Protein AF-A0A1V4XDG4-F1 (afdb_monomer_lite)

Sequence (319 aa):
MTTFTPREIKNRKFKQSLMGVDADEVKGFLKIVAAEFDRILTQNAQLEKRLTEQTVRSTLGTKKEAEKHRQTLEEADKAAGEIIARAKEEADEIRRDAEREVAELRRRAEREAHEKARRETALMLQQAKVMADEVLLNAKQKAEKIEAEAREALASAEAAASDFERPLSVAGPGDPDDGEEMGSEEALQNFDTLIAEARVKAEAIIQSTRAEAEMVTSSLIGRTLGELNKEHERLLAAVQNAVHKSEEIVKAAREEAEQFAVRRKSDAVEQCNAVLLEAERKAGAIFNSLRSQAASRRVKPAGEAKPADGGRKASPKFQ

Secondary structure (DSSP, 8-state):
-----HHHHHT------SS---HHHHHHHHHHHHHHHHHHHHHHHHHHHHHHHHHHHHHHHHHHHHHHHHHHHHHHHHHHHHHHHHHHHHHHHHHHHHHHHHHHHHHHHHHHHHHHHHHHHHHHHHHHHHHHHHHHHHHHHHHHHHHHHHHHHHHHHHHHHHTT-----------------HHHHHHHHHHHHHHHHHHHHHHHHHHHHHHHHHHHHHHHHHHHHHHHHHHHHHHHHHHHHHHHHHHHHHHHHHHHHHHHHHHHHHHHHHHHHHHHHHHHHHHHHHHHHHHHHHHHHHS--------------PPPPP-

Foldseek 3Di:
DDDAALVCLLPDDDDDDPDDDDPVVSNVVSNVVSVVVVVVVVVVVVVVVVVVVVVVVVVVVVVVVVVVVVVVVVVVVVVVVVVVVVVVVVVVVVVVVVVVVVVVVVVVVVVVVVVVVVVVVVVVVVVVVVVVVVVVVVVVVVVVVVVVVVVVVVVVVVVVVVVVPDDDDDDDDDDDDDDDPPPVVVVVVVVVVVVVVVVVVVVVVVVVVVVVVVVVVVVVVVVVVVVVVVVVVVVVVVVVVVVVVVVVVVVVVVVVVVVVVVVVVVVVVVVVVVVVVVVVVVVVVVVVVVVVVVVVVVPDDDDDDDDDDDDDDDDDDDD

pLDDT: mean 81.86, std 16.3, range [33.62, 97.06]

Structure (mmCIF, N/CA/C/O backbone):
data_AF-A0A1V4XDG4-F1
#
_entry.id   AF-A0A1V4XDG4-F1
#
loop_
_atom_site.group_PDB
_atom_site.id
_atom_site.type_symbol
_atom_site.label_atom_id
_atom_site.label_alt_id
_atom_site.label_comp_id
_atom_site.label_asym_id
_atom_site.label_entity_id
_atom_site.label_seq_id
_atom_site.pdbx_PDB_ins_code
_atom_site.Cartn_x
_atom_site.Cartn_y
_atom_site.Cartn_z
_atom_site.occupancy
_atom_site.B_iso_or_equiv
_atom_site.auth_seq_id
_atom_site.auth_comp_id
_atom_site.auth_asym_id
_atom_site.auth_atom_id
_atom_site.pdbx_PDB_model_num
ATOM 1 N N . MET A 1 1 ? -60.287 -16.827 56.696 1.00 39.59 1 MET A N 1
ATOM 2 C CA . MET A 1 1 ? -59.627 -16.586 57.998 1.00 39.59 1 MET A CA 1
ATOM 3 C C . MET A 1 1 ? -60.364 -15.447 58.681 1.00 39.59 1 MET A C 1
ATOM 5 O O . MET A 1 1 ? -60.490 -14.394 58.077 1.00 39.59 1 MET A O 1
ATOM 9 N N . THR A 1 2 ? -60.931 -15.661 59.867 1.00 47.28 2 THR A N 1
ATOM 10 C CA . THR A 1 2 ? -61.587 -14.596 60.645 1.00 47.28 2 THR A CA 1
ATOM 11 C C . THR A 1 2 ? -60.531 -13.624 61.163 1.00 47.28 2 THR A C 1
ATOM 13 O O . THR A 1 2 ? -59.792 -13.951 62.089 1.00 47.28 2 THR A O 1
ATOM 16 N N . THR A 1 3 ? -60.423 -12.458 60.535 1.00 68.50 3 THR A N 1
ATOM 17 C CA . THR A 1 3 ? -59.550 -11.360 60.959 1.00 68.50 3 THR A CA 1
ATOM 18 C C . THR A 1 3 ? -60.228 -10.600 62.089 1.00 68.50 3 THR A C 1
ATOM 20 O O . THR A 1 3 ? -61.259 -9.974 61.861 1.00 68.50 3 THR A O 1
ATOM 23 N N . PHE A 1 4 ? -59.674 -10.670 63.298 1.00 78.44 4 PHE A N 1
ATOM 24 C CA . PHE A 1 4 ? -60.162 -9.884 64.428 1.00 78.44 4 PHE A CA 1
ATOM 25 C C . PHE A 1 4 ? -59.476 -8.523 64.458 1.00 78.44 4 PHE A C 1
ATOM 27 O O . PHE A 1 4 ? -58.251 -8.443 64.365 1.00 78.44 4 PHE A O 1
ATOM 34 N N . THR A 1 5 ? -60.248 -7.452 64.620 1.00 83.06 5 THR A N 1
ATOM 35 C CA . THR A 1 5 ? -59.675 -6.119 64.851 1.00 83.06 5 THR A CA 1
ATOM 36 C C . THR A 1 5 ? -59.226 -5.966 66.313 1.00 83.06 5 THR A C 1
ATOM 38 O O . THR A 1 5 ? -59.814 -6.583 67.206 1.00 83.06 5 THR A O 1
ATOM 41 N N . PRO A 1 6 ? -58.235 -5.108 66.626 1.00 85.56 6 PRO A N 1
ATOM 42 C CA . PRO A 1 6 ? -57.842 -4.827 68.013 1.00 85.56 6 PRO A CA 1
ATOM 43 C C . PRO A 1 6 ? -59.030 -4.447 68.920 1.00 85.56 6 PRO A C 1
ATOM 45 O O . PRO A 1 6 ? -59.096 -4.840 70.087 1.00 85.56 6 PRO A O 1
ATOM 48 N N . ARG A 1 7 ? -60.031 -3.742 68.367 1.00 84.69 7 ARG A N 1
ATOM 49 C CA . ARG A 1 7 ? -61.291 -3.418 69.062 1.00 84.69 7 ARG A CA 1
ATOM 50 C C . ARG A 1 7 ? -62.147 -4.650 69.349 1.00 84.69 7 ARG A C 1
ATOM 52 O O . ARG A 1 7 ? -62.725 -4.733 70.431 1.00 84.69 7 ARG A O 1
ATOM 59 N N . GLU A 1 8 ? -62.239 -5.591 68.417 1.00 85.69 8 GLU A N 1
ATOM 60 C CA . GLU A 1 8 ? -62.983 -6.844 68.602 1.00 85.69 8 GLU A CA 1
ATOM 61 C C . GLU A 1 8 ? -62.326 -7.768 69.628 1.00 85.69 8 GLU A C 1
ATOM 63 O O . GLU A 1 8 ? -63.035 -8.429 70.386 1.00 85.69 8 GLU A O 1
ATOM 68 N N . ILE A 1 9 ? -60.991 -7.777 69.699 1.00 85.19 9 ILE A N 1
ATOM 69 C CA . ILE A 1 9 ? -60.235 -8.520 70.718 1.00 85.19 9 ILE A CA 1
ATOM 70 C C . ILE A 1 9 ? -60.513 -7.928 72.105 1.00 85.19 9 ILE A C 1
ATOM 72 O O . ILE A 1 9 ? -60.845 -8.657 73.037 1.00 85.19 9 ILE A O 1
ATOM 76 N N . LYS A 1 10 ? -60.467 -6.596 72.234 1.00 82.94 10 LYS A N 1
ATOM 77 C CA . LYS A 1 10 ? -60.703 -5.891 73.504 1.00 82.94 10 LYS A CA 1
ATOM 78 C C . LYS A 1 10 ? -62.133 -6.047 74.035 1.00 82.94 10 LYS A C 1
ATOM 80 O O . LYS A 1 10 ? -62.329 -6.103 75.246 1.00 82.94 10 LYS A O 1
ATOM 85 N N . ASN A 1 11 ? -63.124 -6.106 73.145 1.00 84.62 11 ASN A N 1
ATOM 86 C CA . ASN A 1 11 ? -64.548 -6.150 73.502 1.00 84.62 11 ASN A CA 1
ATOM 87 C C . ASN A 1 11 ? -65.153 -7.565 73.446 1.00 84.62 11 ASN A C 1
ATOM 89 O O . ASN A 1 11 ? -66.376 -7.720 73.522 1.00 84.62 11 ASN A O 1
ATOM 93 N N . ARG A 1 12 ? -64.317 -8.599 73.301 1.00 84.19 12 ARG A N 1
ATOM 94 C CA . ARG A 1 12 ? -64.750 -9.997 73.239 1.00 84.19 12 ARG A CA 1
ATOM 95 C C . ARG A 1 12 ? -65.431 -10.397 74.551 1.00 84.19 12 ARG A C 1
ATOM 97 O O . ARG A 1 12 ? -64.866 -10.239 75.630 1.00 84.19 12 ARG A O 1
ATOM 104 N N . LYS A 1 13 ? -66.643 -10.949 74.458 1.00 81.44 13 LYS A N 1
ATOM 105 C CA . LYS A 1 13 ? -67.360 -11.535 75.599 1.00 81.44 13 LYS A CA 1
ATOM 106 C C . LYS A 1 13 ? -67.190 -13.053 75.591 1.00 81.44 13 LYS A C 1
ATOM 108 O O . LYS A 1 13 ? -67.350 -13.679 74.545 1.00 81.44 13 LYS A O 1
ATOM 113 N N . PHE A 1 14 ? -66.905 -13.632 76.754 1.00 84.06 14 PHE A N 1
ATOM 114 C CA . PHE A 1 14 ? -66.819 -15.081 76.955 1.00 84.06 14 PHE A CA 1
ATOM 115 C C . PHE A 1 14 ? -67.986 -15.571 77.818 1.00 84.06 14 PHE A C 1
ATOM 117 O O . PHE A 1 14 ? -68.507 -14.824 78.645 1.00 84.06 14 PHE A O 1
ATOM 124 N N . LYS A 1 15 ? -68.408 -16.824 77.617 1.00 80.31 15 LYS A N 1
ATOM 125 C CA . LYS A 1 15 ? -69.400 -17.483 78.481 1.00 80.31 15 LYS A CA 1
ATOM 126 C C . LYS A 1 15 ? -68.731 -17.859 79.809 1.00 80.31 15 LYS A C 1
ATOM 128 O O . LYS A 1 15 ? -67.620 -18.380 79.787 1.00 80.31 15 LYS A O 1
ATOM 133 N N . GLN A 1 16 ? -69.394 -17.614 80.938 1.00 75.38 16 GLN A N 1
ATOM 134 C CA . GLN A 1 16 ? -68.910 -18.045 82.254 1.00 75.38 16 GLN A CA 1
ATOM 135 C C . GLN A 1 16 ? -69.315 -19.502 82.532 1.00 75.38 16 GLN A C 1
ATOM 137 O O . GLN A 1 16 ? -70.422 -19.914 82.189 1.00 75.38 16 GLN A O 1
ATOM 142 N N . SER A 1 17 ? -68.409 -20.271 83.140 1.00 77.12 17 SER A N 1
ATOM 143 C CA . SER A 1 17 ? -68.601 -21.661 83.581 1.00 77.12 17 SER A CA 1
ATOM 144 C C . SER A 1 17 ? -68.286 -21.762 85.078 1.00 77.12 17 SER A C 1
ATOM 146 O O . SER A 1 17 ? -67.518 -20.948 85.586 1.00 77.12 17 SER A O 1
ATOM 148 N N . LEU A 1 18 ? -68.860 -22.751 85.775 1.00 66.31 18 LEU A N 1
ATOM 149 C CA . LEU A 1 18 ? -68.741 -22.966 87.232 1.00 66.31 18 LEU A CA 1
ATOM 150 C C . LEU A 1 18 ? -67.293 -23.134 87.736 1.00 66.31 18 LEU A C 1
ATOM 152 O O . LEU A 1 18 ? -67.030 -22.939 88.917 1.00 66.31 18 LEU A O 1
ATOM 156 N N . MET A 1 19 ? -66.356 -23.455 86.845 1.00 71.06 19 MET A N 1
ATOM 157 C CA . MET A 1 19 ? -64.918 -23.486 87.096 1.00 71.06 19 MET A CA 1
ATOM 158 C C . MET A 1 19 ? -64.246 -22.836 85.883 1.00 71.06 19 MET A C 1
ATOM 160 O O . MET A 1 19 ? -64.396 -23.314 84.756 1.00 71.06 19 MET A O 1
ATOM 164 N N . GLY A 1 20 ? -63.599 -21.689 86.079 1.00 76.56 20 GLY A N 1
ATOM 165 C CA . GLY A 1 20 ? -63.107 -20.853 84.987 1.00 76.56 20 GLY A CA 1
ATOM 166 C C . GLY A 1 20 ? -62.033 -19.871 85.439 1.00 76.56 20 GLY A C 1
ATOM 167 O O . GLY A 1 20 ? -61.812 -19.680 86.630 1.00 76.56 20 GLY A O 1
ATOM 168 N N . VAL A 1 21 ? -61.351 -19.282 84.459 1.00 78.31 21 VAL A N 1
ATOM 169 C CA . VAL A 1 21 ? -60.272 -18.305 84.662 1.00 78.31 21 VAL A CA 1
ATOM 170 C C . VAL A 1 21 ? -60.860 -16.966 85.121 1.00 78.31 21 VAL A C 1
ATOM 172 O O . VAL A 1 21 ? -61.971 -16.616 84.712 1.00 78.31 21 VAL A O 1
ATOM 175 N N . ASP A 1 22 ? -60.122 -16.219 85.943 1.00 82.38 22 ASP A N 1
ATOM 176 C CA . ASP A 1 22 ? -60.539 -14.906 86.438 1.00 82.38 22 ASP A CA 1
ATOM 177 C C . ASP A 1 22 ? -60.853 -13.946 85.272 1.00 82.38 22 ASP A C 1
ATOM 179 O O . ASP A 1 22 ? -60.054 -13.731 84.354 1.00 82.38 22 ASP A O 1
ATOM 183 N N . ALA A 1 23 ? -62.052 -13.365 85.300 1.00 83.06 23 ALA A N 1
ATOM 184 C CA . ALA A 1 23 ? -62.538 -12.473 84.258 1.00 83.06 23 ALA A CA 1
ATOM 185 C C . ALA A 1 23 ? -61.732 -11.166 84.161 1.00 83.06 23 ALA A C 1
ATOM 187 O O . ALA A 1 23 ? -61.641 -10.595 83.067 1.00 83.06 23 ALA A O 1
ATOM 188 N N . ASP A 1 24 ? -61.162 -10.680 85.264 1.00 82.94 24 ASP A N 1
ATOM 189 C CA . ASP A 1 24 ? -60.386 -9.440 85.283 1.00 82.94 24 ASP A CA 1
ATOM 190 C C . ASP A 1 24 ? -58.960 -9.657 84.767 1.00 82.94 24 ASP A C 1
ATOM 192 O O . ASP A 1 24 ? -58.459 -8.836 83.989 1.00 82.94 24 ASP A O 1
ATOM 196 N N . GLU A 1 25 ? -58.358 -10.809 85.069 1.00 86.25 25 GLU A N 1
ATOM 197 C CA . GLU A 1 25 ? -57.078 -11.233 84.494 1.00 86.25 25 GLU A CA 1
ATOM 198 C C . GLU A 1 25 ? -57.190 -11.425 82.971 1.00 86.25 25 GLU A C 1
ATOM 200 O O . GLU A 1 25 ? -56.393 -10.876 82.204 1.00 86.25 25 GLU A O 1
ATOM 205 N N . VAL A 1 26 ? -58.252 -12.095 82.503 1.00 87.69 26 VAL A N 1
ATOM 206 C CA . VAL A 1 26 ? -58.522 -12.283 81.066 1.00 87.69 26 VAL A CA 1
ATOM 207 C C . VAL A 1 26 ? -58.744 -10.945 80.352 1.00 87.69 26 VAL A C 1
ATOM 209 O O . VAL A 1 26 ? -58.220 -10.737 79.255 1.00 87.69 26 VAL A O 1
ATOM 212 N N . LYS A 1 27 ? -59.472 -9.993 80.953 1.00 85.69 27 LYS A N 1
ATOM 213 C CA . LYS A 1 27 ? -59.625 -8.636 80.389 1.00 85.69 27 LYS A CA 1
ATOM 214 C C . LYS A 1 27 ? -58.301 -7.872 80.345 1.00 85.69 27 LYS A C 1
ATOM 216 O O . LYS A 1 27 ? -58.075 -7.120 79.394 1.00 85.69 27 LYS A O 1
ATOM 221 N N . GLY A 1 28 ? -57.449 -8.027 81.360 1.00 87.94 28 GLY A N 1
ATOM 222 C CA . GLY A 1 28 ? -56.100 -7.460 81.389 1.00 87.94 28 GLY A CA 1
ATOM 223 C C . GLY A 1 28 ? -55.247 -7.993 80.239 1.00 87.94 28 GLY A C 1
ATOM 224 O O . GLY A 1 28 ? -54.705 -7.211 79.456 1.00 87.94 28 GLY A O 1
ATOM 225 N N . PHE A 1 29 ? -55.236 -9.315 80.064 1.00 88.88 29 PHE A N 1
ATOM 226 C CA . PHE A 1 29 ? -54.541 -9.979 78.965 1.00 88.88 29 PHE A CA 1
ATOM 227 C C . PHE A 1 29 ? -55.073 -9.542 77.592 1.00 88.88 29 PHE A C 1
ATOM 229 O O . PHE A 1 29 ? -54.291 -9.153 76.726 1.00 88.88 29 PHE A O 1
ATOM 236 N N . LEU A 1 30 ? -56.397 -9.487 77.397 1.00 88.81 30 LEU A N 1
ATOM 237 C CA . LEU A 1 30 ? -57.000 -9.024 76.140 1.00 88.81 30 LEU A CA 1
ATOM 238 C C . LEU A 1 30 ? -56.637 -7.576 75.784 1.00 88.81 30 LEU A C 1
ATOM 240 O O . LEU A 1 30 ? -56.512 -7.263 74.601 1.00 88.81 30 LEU A O 1
ATOM 244 N N . LYS A 1 31 ? -56.453 -6.685 76.769 1.00 89.12 31 LYS A N 1
ATOM 245 C CA . LYS A 1 31 ? -55.976 -5.314 76.513 1.00 89.12 31 LYS A CA 1
ATOM 246 C C . LYS A 1 31 ? -54.541 -5.305 75.986 1.00 89.12 31 LYS A C 1
ATOM 248 O O . LYS A 1 31 ? -54.263 -4.553 75.056 1.00 89.12 31 LYS A O 1
ATOM 253 N N . ILE A 1 32 ? -53.662 -6.129 76.559 1.00 90.88 32 ILE A N 1
ATOM 254 C CA . ILE A 1 32 ? -52.263 -6.255 76.126 1.00 90.88 32 ILE A CA 1
ATOM 255 C C . ILE A 1 32 ? -52.205 -6.858 74.721 1.00 90.88 32 ILE A C 1
ATOM 257 O O . ILE A 1 32 ? -51.561 -6.294 73.841 1.00 90.88 32 ILE A O 1
ATOM 261 N N . VAL A 1 33 ? -52.948 -7.945 74.480 1.00 91.69 33 VAL A N 1
ATOM 262 C CA . VAL A 1 33 ? -53.031 -8.583 73.158 1.00 91.69 33 VAL A CA 1
ATOM 263 C C . VAL A 1 33 ? -53.575 -7.607 72.120 1.00 91.69 33 VAL A C 1
ATOM 265 O O . VAL A 1 33 ? -52.997 -7.493 71.048 1.00 91.69 33 VAL A O 1
ATOM 268 N N . ALA A 1 34 ? -54.639 -6.860 72.429 1.00 89.75 34 ALA A N 1
ATOM 269 C CA . ALA A 1 34 ? -55.179 -5.856 71.515 1.00 89.75 34 ALA A CA 1
ATOM 270 C C . ALA A 1 34 ? -54.160 -4.749 71.189 1.00 89.75 34 ALA A C 1
ATOM 272 O O . ALA A 1 34 ? -54.056 -4.355 70.030 1.00 89.75 34 ALA A O 1
ATOM 273 N N . ALA A 1 35 ? -53.399 -4.266 72.178 1.00 89.81 35 ALA A N 1
ATOM 274 C CA . ALA A 1 35 ? -52.371 -3.247 71.968 1.00 89.81 35 ALA A CA 1
ATOM 275 C C . ALA A 1 35 ? -51.206 -3.760 71.105 1.00 89.81 35 ALA A C 1
ATOM 277 O O . ALA A 1 35 ? -50.761 -3.066 70.192 1.00 89.81 35 ALA A O 1
ATOM 278 N N . GLU A 1 36 ? -50.744 -4.988 71.344 1.00 89.94 36 GLU A N 1
ATOM 279 C CA . GLU A 1 36 ? -49.662 -5.578 70.553 1.00 89.94 36 GLU A CA 1
ATOM 280 C C . GLU A 1 36 ? -50.128 -5.919 69.128 1.00 89.94 36 GLU A C 1
ATOM 282 O O . GLU A 1 36 ? -49.385 -5.732 68.167 1.00 89.94 36 GLU A O 1
ATOM 287 N N . PHE A 1 37 ? -51.392 -6.318 68.956 1.00 91.50 37 PHE A N 1
ATOM 288 C CA . PHE A 1 37 ? -51.982 -6.534 67.634 1.00 91.50 37 PHE A CA 1
ATOM 289 C C . PHE A 1 37 ? -52.076 -5.230 66.828 1.00 91.50 37 PHE A C 1
ATOM 291 O O . PHE A 1 37 ? -51.740 -5.210 65.646 1.00 91.50 37 PHE A O 1
ATOM 298 N N . ASP A 1 38 ? -52.468 -4.124 67.468 1.00 89.25 38 ASP A N 1
ATOM 299 C CA . ASP A 1 38 ? -52.505 -2.795 66.843 1.00 89.25 38 ASP A CA 1
ATOM 300 C C . ASP A 1 38 ? -51.100 -2.308 66.444 1.00 89.25 38 ASP A C 1
ATOM 302 O O . ASP A 1 38 ? -50.883 -1.760 65.357 1.00 89.25 38 ASP A O 1
ATOM 306 N N . ARG A 1 39 ? -50.103 -2.600 67.288 1.00 92.44 39 ARG A N 1
ATOM 307 C CA . ARG A 1 39 ? -48.692 -2.340 66.994 1.00 92.44 39 ARG A CA 1
ATOM 308 C C . ARG A 1 39 ? -48.211 -3.122 65.773 1.00 92.44 39 ARG A C 1
ATOM 310 O O . ARG A 1 39 ? -47.584 -2.528 64.897 1.00 92.44 39 ARG A O 1
ATOM 317 N N . ILE A 1 40 ? -48.525 -4.416 65.690 1.00 91.06 40 ILE A N 1
A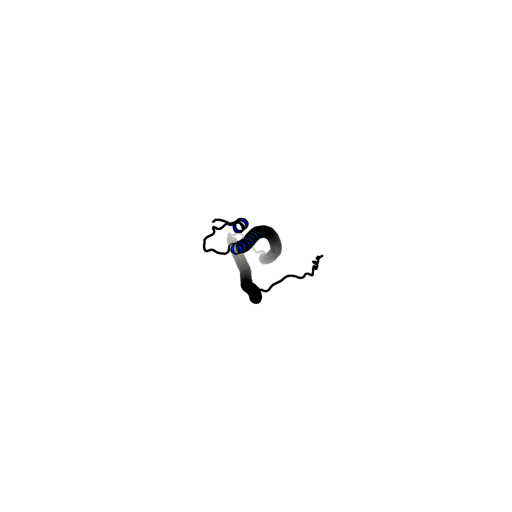TOM 318 C CA . ILE A 1 40 ? -48.165 -5.272 64.550 1.00 91.06 40 ILE A CA 1
ATOM 319 C C . ILE A 1 40 ? -48.845 -4.783 63.268 1.00 91.06 40 ILE A C 1
ATOM 321 O O . ILE A 1 40 ? -48.186 -4.679 62.235 1.00 91.06 40 ILE A O 1
ATOM 325 N N . LEU A 1 41 ? -50.131 -4.424 63.321 1.00 89.06 41 LEU A N 1
ATOM 326 C CA . LEU A 1 41 ? -50.851 -3.881 62.163 1.00 89.06 41 LEU A CA 1
ATOM 327 C C . LEU A 1 41 ? -50.226 -2.571 61.671 1.00 89.06 41 LEU A C 1
ATOM 329 O O . LEU A 1 41 ? -50.001 -2.402 60.472 1.00 89.06 41 LEU A O 1
ATOM 333 N N . THR A 1 42 ? -49.871 -1.674 62.592 1.00 90.69 42 THR A N 1
ATOM 334 C CA . THR A 1 42 ? -49.199 -0.411 62.258 1.00 90.69 42 THR A CA 1
ATOM 335 C C . THR A 1 42 ? -47.813 -0.653 61.656 1.00 90.69 42 THR A C 1
ATOM 337 O O . THR A 1 42 ? -47.436 -0.002 60.681 1.00 90.69 42 THR A O 1
ATOM 340 N N . GLN A 1 43 ? -47.049 -1.601 62.203 1.00 93.00 43 GLN A N 1
ATOM 341 C CA . GLN A 1 43 ? -45.741 -1.976 61.668 1.00 93.00 43 GLN A CA 1
ATOM 342 C C . GLN A 1 43 ? -45.852 -2.607 60.280 1.00 93.00 43 GLN A C 1
ATOM 344 O O . GLN A 1 43 ? -45.085 -2.227 59.400 1.00 93.00 43 GLN A O 1
ATOM 349 N N . ASN A 1 44 ? -46.820 -3.495 60.050 1.00 90.94 44 ASN A N 1
ATOM 350 C CA . ASN A 1 44 ? -47.067 -4.076 58.730 1.00 90.94 44 ASN A CA 1
ATOM 351 C C . ASN A 1 44 ? -47.431 -3.003 57.704 1.00 90.94 44 ASN A C 1
ATOM 353 O O . ASN A 1 44 ? -46.796 -2.943 56.657 1.00 90.94 44 ASN A O 1
ATOM 357 N N . ALA A 1 45 ? -48.343 -2.084 58.033 1.00 90.56 45 ALA A N 1
ATOM 358 C CA . ALA A 1 45 ? -48.694 -0.984 57.134 1.00 90.56 45 ALA A CA 1
ATOM 359 C C . ALA A 1 45 ? -47.479 -0.091 56.802 1.00 90.56 45 ALA A C 1
ATOM 361 O O . ALA A 1 45 ? -47.293 0.343 55.663 1.00 90.56 45 ALA A O 1
ATOM 362 N N . GLN A 1 46 ? -46.608 0.172 57.783 1.00 91.88 46 GLN A N 1
ATOM 363 C CA . GLN A 1 46 ? -45.368 0.922 57.557 1.00 91.88 46 GLN A CA 1
ATOM 364 C C . GLN A 1 46 ? -44.350 0.144 56.714 1.00 91.88 46 GLN A C 1
ATOM 366 O O . GLN A 1 46 ? -43.666 0.742 55.881 1.00 91.88 46 GLN A O 1
ATOM 371 N N . LEU A 1 47 ? -44.229 -1.167 56.928 1.00 89.69 47 LEU A N 1
ATOM 372 C CA . LEU A 1 47 ? -43.335 -2.035 56.167 1.00 89.69 47 LEU A CA 1
ATOM 373 C C . LEU A 1 47 ? -43.800 -2.169 54.718 1.00 89.69 47 LEU A C 1
ATOM 375 O O . LEU A 1 47 ? -42.980 -2.007 53.821 1.00 89.69 47 LEU A O 1
ATOM 379 N N . GLU A 1 48 ? -45.095 -2.360 54.476 1.00 91.19 48 GLU A N 1
ATOM 380 C CA . GLU A 1 48 ? -45.691 -2.387 53.136 1.00 91.19 48 GLU A CA 1
ATOM 381 C C . GLU A 1 48 ? -45.455 -1.069 52.392 1.00 91.19 48 GLU A C 1
ATOM 383 O O . GLU A 1 48 ? -45.000 -1.066 51.245 1.00 91.19 48 GLU A O 1
ATOM 388 N N . LYS A 1 49 ? -45.661 0.073 53.062 1.00 92.50 49 LYS A N 1
ATOM 389 C CA . LYS A 1 49 ? -45.368 1.385 52.473 1.00 92.50 49 LYS A CA 1
ATOM 390 C C . LYS A 1 49 ? -43.888 1.527 52.099 1.00 92.50 49 LYS A C 1
ATOM 392 O O . LYS A 1 49 ? -43.574 1.925 50.983 1.00 92.50 49 LYS A O 1
ATOM 397 N N . ARG A 1 50 ? -42.965 1.147 52.986 1.00 91.38 50 ARG A N 1
ATOM 398 C CA . ARG A 1 50 ? -41.523 1.193 52.683 1.00 91.38 50 ARG A CA 1
ATOM 399 C C . ARG A 1 50 ? -41.136 0.242 51.556 1.00 91.38 50 ARG A C 1
ATOM 401 O O . ARG A 1 50 ? -40.300 0.599 50.731 1.00 91.38 50 ARG A O 1
ATOM 408 N N . LEU A 1 51 ? -41.743 -0.942 51.510 1.00 88.25 51 LEU A N 1
ATOM 409 C CA . LEU A 1 51 ? -41.490 -1.935 50.473 1.00 88.25 51 LEU A CA 1
ATOM 410 C C . LEU A 1 51 ? -41.924 -1.399 49.106 1.00 88.25 51 LEU A C 1
ATOM 412 O O . LEU A 1 51 ? -41.133 -1.405 48.170 1.00 88.25 51 LEU A O 1
ATOM 416 N N . THR A 1 52 ? -43.137 -0.847 49.010 1.00 88.88 52 THR A N 1
ATOM 417 C CA . THR A 1 52 ? -43.641 -0.245 47.764 1.00 88.88 52 THR A CA 1
ATOM 418 C C . THR A 1 52 ? -42.790 0.942 47.307 1.00 88.88 52 THR A C 1
ATOM 420 O O . THR A 1 52 ? -42.389 0.987 46.144 1.00 88.88 52 THR A O 1
ATOM 423 N N . GLU A 1 53 ? -42.427 1.859 48.208 1.00 88.94 53 GLU A N 1
ATOM 424 C CA . GLU A 1 53 ? -41.542 2.990 47.897 1.00 88.94 53 GLU A CA 1
ATOM 425 C C . GLU A 1 53 ? -40.163 2.521 47.404 1.00 88.94 53 GLU A C 1
ATOM 427 O O . GLU A 1 53 ? -39.629 3.048 46.422 1.00 88.94 53 GLU A O 1
ATOM 432 N N . GLN A 1 54 ? -39.590 1.500 48.046 1.00 86.12 54 GLN A N 1
ATOM 433 C CA . GLN A 1 54 ? -38.296 0.940 47.666 1.00 86.12 54 GLN A CA 1
ATOM 434 C C . GLN A 1 54 ? -38.354 0.221 46.311 1.00 86.12 54 GLN A C 1
ATOM 436 O O . GLN A 1 54 ? -37.456 0.408 45.487 1.00 86.12 54 GLN A O 1
ATOM 441 N N . THR A 1 55 ? -39.411 -0.547 46.040 1.00 85.62 55 THR A N 1
ATOM 442 C CA . THR A 1 55 ? -39.617 -1.224 44.752 1.00 85.62 55 THR A CA 1
ATOM 443 C C . THR A 1 55 ? -39.802 -0.218 43.617 1.00 85.62 55 THR A C 1
ATOM 445 O O . THR A 1 55 ? -39.175 -0.350 42.564 1.00 85.62 55 THR A O 1
ATOM 448 N N . VAL A 1 56 ? -40.589 0.840 43.826 1.00 85.75 56 VAL A N 1
ATOM 449 C CA . VAL A 1 56 ? -40.764 1.918 42.838 1.00 85.75 56 VAL A CA 1
ATOM 450 C C . VAL A 1 56 ? -39.438 2.635 42.574 1.00 85.75 56 VAL A C 1
ATOM 452 O O . VAL A 1 56 ? -39.071 2.867 41.424 1.00 85.75 56 VAL A O 1
ATOM 455 N N . ARG A 1 57 ? -38.655 2.926 43.619 1.00 84.38 57 ARG A N 1
ATOM 456 C CA . ARG A 1 57 ? -37.342 3.568 43.467 1.00 84.38 57 ARG A CA 1
ATOM 457 C C . ARG A 1 57 ? -36.334 2.682 42.732 1.00 84.38 57 ARG A C 1
ATOM 459 O O . ARG A 1 57 ? -35.591 3.186 41.895 1.00 84.38 57 ARG A O 1
ATOM 466 N N . SER A 1 58 ? -36.316 1.382 43.017 1.00 81.50 58 SER A N 1
ATOM 467 C CA . SER A 1 58 ? -35.432 0.416 42.352 1.00 81.50 58 SER A CA 1
ATOM 468 C C . SER A 1 58 ? -35.792 0.231 40.874 1.00 81.50 58 SER A C 1
ATOM 470 O O . SER A 1 58 ? -34.915 0.271 40.011 1.00 81.50 58 SER A O 1
ATOM 472 N N . THR A 1 59 ? -37.082 0.115 40.553 1.00 80.75 59 THR A N 1
ATOM 473 C CA . THR A 1 59 ? -37.555 -0.024 39.164 1.00 80.75 59 THR A CA 1
ATOM 474 C C . THR A 1 59 ? -37.342 1.249 38.340 1.00 80.75 59 THR A C 1
ATOM 476 O O . THR A 1 59 ? -36.965 1.173 37.174 1.00 80.75 59 THR A O 1
ATOM 479 N N . LEU A 1 60 ? -37.510 2.435 38.933 1.00 82.12 60 LEU A N 1
ATOM 480 C CA . LEU A 1 60 ? -37.163 3.702 38.276 1.00 82.12 60 LEU A CA 1
ATOM 481 C C . LEU A 1 60 ? -35.652 3.881 38.104 1.00 82.12 60 LEU A C 1
ATOM 483 O O . LEU A 1 60 ? -35.222 4.399 37.076 1.00 82.12 60 LEU A O 1
ATOM 487 N N . GLY A 1 61 ? -34.851 3.466 39.090 1.00 79.69 61 GLY A N 1
ATOM 488 C CA . GLY A 1 61 ? -33.390 3.510 39.007 1.00 79.69 61 GLY A CA 1
ATOM 489 C C . GLY A 1 61 ? -32.865 2.645 37.863 1.00 79.69 61 GLY A C 1
ATOM 490 O O . GLY A 1 61 ? -32.171 3.146 36.986 1.00 79.69 61 GLY A O 1
ATOM 491 N N . THR A 1 62 ? -33.297 1.385 37.813 1.00 79.19 62 THR A N 1
ATOM 492 C CA . THR A 1 62 ? -32.906 0.431 36.761 1.00 79.19 62 THR A CA 1
ATOM 493 C C . THR A 1 62 ? -33.343 0.874 35.365 1.00 79.19 62 THR A C 1
ATOM 495 O O . THR A 1 62 ? -32.557 0.780 34.427 1.00 79.19 62 THR A O 1
ATOM 498 N N . LYS A 1 63 ? -34.554 1.430 35.209 1.00 81.50 63 LYS A N 1
ATOM 499 C CA . LYS A 1 63 ? -35.002 1.992 33.922 1.00 81.50 63 LYS A CA 1
ATOM 500 C C . LYS A 1 63 ? -34.151 3.178 33.466 1.00 81.50 63 LYS A C 1
ATOM 502 O O . LYS A 1 63 ? -33.760 3.221 32.306 1.00 81.50 63 LYS A O 1
ATOM 507 N N . LYS A 1 64 ? -33.831 4.112 34.368 1.00 84.00 64 LYS A N 1
ATOM 508 C CA . LYS A 1 64 ? -32.983 5.271 34.040 1.00 84.00 64 LYS A CA 1
ATOM 509 C C . LYS A 1 64 ? -31.556 4.868 33.683 1.00 84.00 64 LYS A C 1
ATOM 511 O O . LYS A 1 64 ? -30.956 5.482 32.807 1.00 84.00 64 LYS A O 1
ATOM 516 N N . GLU A 1 65 ? -31.003 3.863 34.355 1.00 79.81 65 GLU A N 1
ATOM 517 C CA . GLU A 1 65 ? -29.685 3.329 34.005 1.00 79.81 65 GLU A CA 1
ATOM 518 C C . GLU A 1 65 ? -29.713 2.634 32.642 1.00 79.81 65 GLU A C 1
ATOM 520 O O . GLU A 1 65 ? -28.856 2.911 31.807 1.00 79.81 65 GLU A O 1
ATOM 525 N N . ALA A 1 66 ? -30.745 1.835 32.356 1.00 77.06 66 ALA A N 1
ATOM 526 C CA . ALA A 1 66 ? -30.922 1.215 31.044 1.00 77.06 66 ALA A CA 1
ATOM 527 C C . ALA A 1 66 ? -31.058 2.248 29.908 1.00 77.06 66 ALA A C 1
ATOM 529 O O . ALA A 1 66 ? -30.445 2.082 28.855 1.00 77.06 66 ALA A O 1
ATOM 530 N N . GLU A 1 67 ? -31.806 3.337 30.117 1.00 84.50 67 GLU A N 1
ATOM 531 C CA . GLU A 1 67 ? -31.914 4.433 29.143 1.00 84.50 67 GLU A CA 1
ATOM 532 C C . GLU A 1 67 ? -30.576 5.138 28.912 1.00 84.50 67 GLU A C 1
ATOM 534 O O . GLU A 1 67 ? -30.212 5.379 27.762 1.00 84.50 67 GLU A O 1
ATOM 539 N N . LYS A 1 68 ? -29.810 5.415 29.976 1.00 86.12 68 LYS A N 1
ATOM 540 C CA . LYS A 1 68 ? -28.465 5.992 29.846 1.00 86.12 68 LYS A CA 1
ATOM 541 C C . LYS A 1 68 ? -27.531 5.082 29.061 1.00 86.12 68 LYS A C 1
ATOM 543 O O . LYS A 1 68 ? -26.851 5.560 28.164 1.00 86.12 68 LYS A O 1
ATOM 548 N N . HIS A 1 69 ? -27.521 3.784 29.362 1.00 82.31 69 HIS A N 1
ATOM 549 C CA . HIS A 1 69 ? -26.697 2.823 28.629 1.00 82.31 69 HIS A CA 1
ATOM 550 C C . HIS A 1 69 ? -27.069 2.764 27.149 1.00 82.31 69 HIS A C 1
ATOM 552 O O . HIS A 1 69 ? -26.190 2.738 26.288 1.00 82.31 69 HIS A O 1
ATOM 558 N N . ARG A 1 70 ? -28.367 2.807 26.841 1.00 87.88 70 ARG A N 1
ATOM 559 C CA . ARG A 1 70 ? -28.843 2.850 25.461 1.00 87.88 70 ARG A CA 1
ATOM 560 C C . ARG A 1 70 ? -28.420 4.138 24.747 1.00 87.88 70 ARG A C 1
ATOM 562 O O . ARG A 1 70 ? -27.933 4.051 23.629 1.00 87.88 70 ARG A O 1
ATOM 569 N N . GLN A 1 71 ? -28.542 5.299 25.391 1.00 90.94 71 GLN A N 1
ATOM 570 C CA . GLN A 1 71 ? -28.068 6.571 24.830 1.00 90.94 71 GLN A CA 1
ATOM 571 C C . GLN A 1 71 ? -26.561 6.543 24.564 1.00 90.94 71 GLN A C 1
ATOM 573 O O . GLN A 1 71 ? -26.135 6.895 23.471 1.00 90.94 71 GLN A O 1
ATOM 578 N N . THR A 1 72 ? -25.760 6.040 25.509 1.00 87.56 72 THR A N 1
ATOM 579 C CA . THR A 1 72 ? -24.307 5.928 25.309 1.00 87.56 72 THR A CA 1
ATOM 580 C C . THR A 1 72 ? -23.935 4.966 24.183 1.00 87.56 72 THR A C 1
ATOM 582 O O . THR A 1 72 ? -22.957 5.208 23.486 1.00 87.56 72 THR A O 1
ATOM 585 N N . LEU A 1 73 ? -24.706 3.891 23.979 1.00 86.38 73 LEU A N 1
ATOM 586 C CA . LEU A 1 73 ? -24.500 2.974 22.854 1.00 86.38 73 LEU A CA 1
ATOM 587 C C . LEU A 1 73 ? -24.860 3.639 21.523 1.00 86.38 73 LEU A C 1
ATOM 589 O O . LEU A 1 73 ? -24.073 3.574 20.589 1.00 86.38 73 LEU A O 1
ATOM 593 N N . GLU A 1 74 ? -25.996 4.337 21.450 1.00 92.81 74 GLU A N 1
ATOM 594 C CA . GLU A 1 74 ? -26.401 5.071 20.244 1.00 92.81 74 GLU A CA 1
ATOM 595 C C . GLU A 1 74 ? -25.395 6.185 19.885 1.00 92.81 74 GLU A C 1
ATOM 597 O O . GLU A 1 74 ? -25.117 6.417 18.709 1.00 92.81 74 GLU A O 1
ATOM 602 N N . GLU A 1 75 ? -24.821 6.869 20.878 1.00 92.25 75 GLU A N 1
ATOM 603 C CA . GLU A 1 75 ? -23.749 7.853 20.679 1.00 92.25 75 GLU A CA 1
ATOM 604 C C . GLU A 1 75 ? -22.439 7.201 20.225 1.00 92.25 75 GLU A C 1
ATOM 606 O O . GLU A 1 75 ? -21.799 7.702 19.299 1.00 92.25 75 GLU A O 1
ATOM 611 N N . ALA A 1 76 ? -22.057 6.070 20.826 1.00 87.12 76 ALA A N 1
ATOM 612 C CA . ALA A 1 76 ? -20.871 5.320 20.424 1.00 87.12 76 ALA A CA 1
ATOM 613 C C . ALA A 1 76 ? -20.987 4.792 18.986 1.00 87.12 76 ALA A C 1
ATOM 615 O O . ALA A 1 76 ? -20.031 4.904 18.220 1.00 87.12 76 ALA A O 1
ATOM 616 N N . ASP A 1 77 ? -22.159 4.289 18.591 1.00 88.00 77 ASP A N 1
ATOM 617 C CA . ASP A 1 77 ? -22.426 3.817 17.230 1.00 88.00 77 ASP A CA 1
ATOM 618 C C . ASP A 1 77 ? -22.369 4.963 16.212 1.00 88.00 77 ASP A C 1
ATOM 620 O O . ASP A 1 77 ? -21.790 4.809 15.134 1.00 88.00 77 ASP A O 1
ATOM 624 N N . LYS A 1 78 ? -22.910 6.141 16.555 1.00 94.88 78 LYS A N 1
ATOM 625 C CA . LYS A 1 78 ? -22.780 7.342 15.713 1.00 94.88 78 LYS A CA 1
ATOM 626 C C . LYS A 1 78 ? -21.324 7.768 15.564 1.00 94.88 78 LYS A C 1
ATOM 628 O O . LYS A 1 78 ? -20.878 7.982 14.440 1.00 94.88 78 LYS A O 1
ATOM 633 N N . ALA A 1 79 ? -20.573 7.827 16.663 1.00 92.38 79 ALA A N 1
ATOM 634 C CA . ALA A 1 79 ? -19.155 8.172 16.633 1.00 92.38 79 ALA A CA 1
ATOM 635 C C . ALA A 1 79 ? -18.345 7.166 15.797 1.00 92.38 79 ALA A C 1
ATOM 637 O O . ALA A 1 79 ? -17.511 7.564 14.987 1.00 92.38 79 ALA A O 1
ATOM 638 N N . ALA A 1 80 ? -18.625 5.866 15.929 1.00 89.38 80 ALA A N 1
ATOM 639 C CA . ALA A 1 80 ? -18.008 4.832 15.103 1.00 89.38 80 ALA A CA 1
ATOM 640 C C . ALA A 1 80 ? -18.349 5.016 13.614 1.00 89.38 80 ALA A C 1
ATOM 642 O O . ALA A 1 80 ? -17.464 4.920 12.763 1.00 89.38 80 ALA A O 1
ATOM 643 N N . GLY A 1 81 ? -19.607 5.336 13.298 1.00 93.19 81 GLY A N 1
ATOM 644 C CA . GLY A 1 81 ? -20.046 5.653 11.940 1.00 93.19 81 GLY A CA 1
ATOM 645 C C . GLY A 1 81 ? -19.319 6.861 11.343 1.00 93.19 81 GLY A C 1
ATOM 646 O O . GLY A 1 81 ? -18.850 6.789 10.208 1.00 93.19 81 GLY A O 1
ATOM 647 N N . GLU A 1 82 ? -19.165 7.940 12.112 1.00 95.69 82 GLU A N 1
ATOM 648 C CA . GLU A 1 82 ? -18.430 9.141 11.699 1.00 95.69 82 GLU A CA 1
ATOM 649 C C . GLU A 1 82 ? -16.941 8.858 11.464 1.00 95.69 82 GLU A C 1
ATOM 651 O O . GLU A 1 82 ? -16.382 9.311 10.464 1.00 95.69 82 GLU A O 1
ATOM 656 N N . ILE A 1 83 ? -16.302 8.065 12.332 1.00 93.69 83 ILE A N 1
ATOM 657 C CA . ILE A 1 83 ? -14.902 7.650 12.159 1.00 93.69 83 ILE A CA 1
ATOM 658 C C . ILE A 1 83 ? -14.739 6.839 10.870 1.00 93.69 83 ILE A C 1
ATOM 660 O O . ILE A 1 83 ? -13.819 7.096 10.097 1.00 93.69 83 ILE A O 1
ATOM 664 N N . ILE A 1 84 ? -15.641 5.889 10.603 1.00 94.12 84 ILE A N 1
ATOM 665 C CA . ILE A 1 84 ? -15.601 5.083 9.374 1.00 94.12 84 ILE A CA 1
ATOM 666 C C . ILE A 1 84 ? -15.820 5.960 8.137 1.00 94.12 84 ILE A C 1
ATOM 668 O O . ILE A 1 84 ? -15.158 5.750 7.122 1.00 94.12 84 ILE A O 1
ATOM 672 N N . ALA A 1 85 ? -16.740 6.926 8.198 1.00 95.94 85 ALA A N 1
ATOM 673 C CA . ALA A 1 85 ? -16.994 7.844 7.092 1.00 95.94 85 ALA A CA 1
ATOM 674 C C . ALA A 1 85 ? -15.757 8.700 6.778 1.00 95.94 85 ALA A C 1
ATOM 676 O O . ALA A 1 85 ? -15.333 8.736 5.626 1.00 95.94 85 ALA A O 1
ATOM 677 N N . ARG A 1 86 ? -15.126 9.292 7.802 1.00 94.88 86 ARG A N 1
ATOM 678 C CA . ARG A 1 86 ? -13.883 10.065 7.641 1.00 94.88 86 ARG A CA 1
ATOM 679 C C . ARG A 1 86 ? -12.737 9.216 7.112 1.00 94.88 86 ARG A C 1
ATOM 681 O O . ARG A 1 86 ? -12.087 9.614 6.158 1.00 94.88 86 ARG A O 1
ATOM 688 N N . ALA A 1 87 ? -12.536 8.018 7.660 1.00 91.12 87 ALA A N 1
ATOM 689 C CA . ALA A 1 87 ? -11.482 7.120 7.194 1.00 91.12 87 ALA A CA 1
ATOM 690 C C . ALA A 1 87 ? -11.661 6.727 5.716 1.00 91.12 87 ALA A C 1
ATOM 692 O O . ALA A 1 87 ? -10.679 6.557 4.998 1.00 91.12 87 ALA A O 1
ATOM 693 N N . LYS A 1 88 ? -12.909 6.586 5.246 1.00 95.12 88 LYS A N 1
ATOM 694 C CA . LYS A 1 88 ? -13.202 6.347 3.825 1.00 95.12 88 LYS A CA 1
ATOM 695 C C . LYS A 1 88 ? -12.898 7.565 2.961 1.00 95.12 88 LYS A C 1
ATOM 697 O O . LYS A 1 88 ? -12.317 7.399 1.895 1.00 95.12 88 LYS A O 1
ATOM 702 N N . GLU A 1 89 ? -13.281 8.754 3.413 1.00 97.06 89 GLU A N 1
ATOM 703 C CA . GLU A 1 89 ? -13.016 10.006 2.700 1.00 97.06 89 GLU A CA 1
ATOM 704 C C . GLU A 1 89 ? -11.508 10.268 2.586 1.00 97.06 89 GLU A C 1
ATOM 706 O O . GLU A 1 89 ? -11.010 10.460 1.480 1.00 97.06 89 GLU A O 1
ATOM 711 N N . GLU A 1 90 ? -10.762 10.123 3.685 1.00 94.88 90 GLU A N 1
ATOM 712 C CA . GLU A 1 90 ? -9.296 10.215 3.700 1.00 94.88 90 GLU A CA 1
ATOM 713 C C . GLU A 1 90 ? -8.647 9.160 2.791 1.00 94.88 90 GLU A C 1
ATOM 715 O O . GLU A 1 90 ? -7.731 9.467 2.031 1.00 94.88 90 GLU A O 1
ATOM 720 N N . ALA A 1 91 ? -9.131 7.912 2.806 1.00 93.56 91 ALA A N 1
ATOM 721 C CA . ALA A 1 91 ? -8.615 6.869 1.919 1.00 93.56 91 ALA A CA 1
ATOM 722 C C . ALA A 1 91 ? -8.870 7.180 0.433 1.00 93.56 91 ALA A C 1
ATOM 724 O O . ALA A 1 91 ? -8.016 6.906 -0.415 1.00 93.56 91 ALA A O 1
ATOM 725 N N . ASP A 1 92 ? -10.030 7.753 0.105 1.00 95.19 92 ASP A N 1
ATOM 726 C CA . ASP A 1 92 ? -10.355 8.184 -1.253 1.00 95.19 92 ASP A CA 1
ATOM 727 C C . ASP A 1 92 ? -9.506 9.388 -1.691 1.00 95.19 92 ASP A C 1
ATOM 729 O O . ASP A 1 92 ? -9.085 9.437 -2.850 1.00 95.19 92 ASP A O 1
ATOM 733 N N . GLU A 1 93 ? -9.220 10.333 -0.793 1.00 96.94 93 GLU A N 1
ATOM 734 C CA . GLU A 1 93 ? -8.295 11.444 -1.047 1.00 96.94 93 GLU A CA 1
ATOM 735 C C . GLU A 1 93 ? -6.874 10.943 -1.302 1.00 96.94 93 GLU A C 1
ATOM 737 O O . GLU A 1 93 ? -6.305 11.252 -2.349 1.00 96.94 93 GLU A O 1
ATOM 742 N N . ILE A 1 94 ? -6.348 10.074 -0.432 1.00 95.31 94 ILE A N 1
ATOM 743 C CA . ILE A 1 94 ? -5.027 9.452 -0.608 1.00 95.31 94 ILE A CA 1
ATOM 744 C C . ILE A 1 94 ? -4.954 8.714 -1.947 1.00 95.31 94 ILE A C 1
ATOM 746 O O . ILE A 1 94 ? -3.959 8.830 -2.663 1.00 95.31 94 ILE A O 1
ATOM 750 N N . ARG A 1 95 ? -6.009 7.977 -2.327 1.00 95.75 95 ARG A N 1
ATOM 751 C CA . ARG A 1 95 ? -6.051 7.286 -3.624 1.00 95.75 95 ARG A CA 1
ATOM 752 C C . ARG A 1 95 ? -5.983 8.278 -4.785 1.00 95.75 95 ARG A C 1
ATOM 754 O O . ARG A 1 95 ? -5.196 8.071 -5.704 1.00 95.75 95 ARG A O 1
ATOM 761 N N . ARG A 1 96 ? -6.776 9.354 -4.747 1.00 96.56 96 ARG A N 1
ATOM 762 C CA . ARG A 1 96 ? -6.779 10.390 -5.796 1.00 96.56 96 ARG A CA 1
ATOM 763 C C . ARG A 1 96 ? -5.442 11.118 -5.892 1.00 96.56 96 ARG A C 1
ATOM 765 O O . ARG A 1 96 ? -5.019 11.465 -6.993 1.00 96.56 96 ARG A O 1
ATOM 772 N N . ASP A 1 97 ? -4.785 11.364 -4.767 1.00 95.19 97 ASP A N 1
ATOM 773 C CA . ASP A 1 97 ? -3.479 12.018 -4.738 1.00 95.19 97 ASP A CA 1
ATOM 774 C C . ASP A 1 97 ? -2.394 11.096 -5.285 1.00 95.19 97 ASP A C 1
ATOM 776 O O . ASP A 1 97 ? -1.655 11.502 -6.179 1.00 95.19 97 ASP A O 1
ATOM 780 N N . ALA A 1 98 ? -2.384 9.826 -4.880 1.00 91.88 98 ALA A N 1
ATOM 781 C CA . ALA A 1 98 ? -1.479 8.826 -5.437 1.00 91.88 98 ALA A CA 1
ATOM 782 C C . ALA A 1 98 ? -1.675 8.648 -6.954 1.00 91.88 98 ALA A C 1
ATOM 784 O O . ALA A 1 98 ? -0.703 8.589 -7.706 1.00 91.88 98 ALA A O 1
ATOM 785 N N . GLU A 1 99 ? -2.921 8.608 -7.436 1.00 94.81 99 GLU A N 1
ATOM 786 C CA . GLU A 1 99 ? -3.224 8.548 -8.872 1.00 94.81 99 GLU A CA 1
ATOM 787 C C . GLU A 1 99 ? -2.685 9.777 -9.621 1.00 94.81 99 GLU A C 1
ATOM 789 O O . GLU A 1 99 ? -2.092 9.635 -10.696 1.00 94.81 99 GLU A O 1
ATOM 794 N N . ARG A 1 100 ? -2.840 10.978 -9.047 1.00 96.56 100 ARG A N 1
ATOM 795 C CA . ARG A 1 100 ? -2.292 12.220 -9.611 1.00 96.56 100 ARG A CA 1
ATOM 796 C C . ARG A 1 100 ? -0.767 12.211 -9.642 1.00 96.56 100 ARG A C 1
ATOM 798 O O . ARG A 1 100 ? -0.191 12.533 -10.680 1.00 96.56 100 ARG A O 1
ATOM 805 N N . GLU A 1 101 ? -0.115 11.808 -8.558 1.00 95.19 101 GLU A N 1
ATOM 806 C CA . GLU A 1 101 ? 1.345 11.728 -8.491 1.00 95.19 101 GLU A CA 1
ATOM 807 C C . GLU A 1 101 ? 1.909 10.711 -9.484 1.00 95.19 101 GLU A C 1
ATOM 809 O O . GLU A 1 101 ? 2.864 11.013 -10.200 1.00 95.19 101 GLU A O 1
ATOM 814 N N . VAL A 1 102 ? 1.291 9.532 -9.604 1.00 93.62 102 VAL A N 1
ATOM 815 C CA . VAL A 1 102 ? 1.694 8.518 -10.589 1.00 93.62 102 VAL A CA 1
ATOM 816 C C . VAL A 1 102 ? 1.517 9.039 -12.015 1.00 93.62 102 VAL A C 1
ATOM 818 O O . VAL A 1 102 ? 2.386 8.810 -12.861 1.00 93.62 102 VAL A O 1
ATOM 821 N N . ALA A 1 103 ? 0.424 9.749 -12.302 1.00 94.44 103 ALA A N 1
ATOM 822 C CA . ALA A 1 103 ? 0.196 10.343 -13.616 1.00 94.44 103 ALA A CA 1
ATOM 823 C C . ALA A 1 103 ? 1.245 11.417 -13.952 1.00 94.44 103 ALA A C 1
ATOM 825 O O . ALA A 1 103 ? 1.784 11.424 -15.062 1.00 94.44 103 ALA A O 1
ATOM 826 N N . GLU A 1 104 ? 1.579 12.291 -13.001 1.00 96.31 104 GLU A N 1
ATOM 827 C CA . GLU A 1 104 ? 2.627 13.301 -13.172 1.00 96.31 104 GLU A CA 1
ATOM 828 C C . GLU A 1 104 ? 4.015 12.668 -13.325 1.00 96.31 104 GLU A C 1
ATOM 830 O O . GLU A 1 104 ? 4.775 13.053 -14.219 1.00 96.31 104 GLU A O 1
ATOM 835 N N . LEU A 1 105 ? 4.329 11.639 -12.533 1.00 94.38 105 LEU A N 1
ATOM 836 C CA . LEU A 1 105 ? 5.584 10.901 -12.635 1.00 94.38 105 LEU A CA 1
ATOM 837 C C . LEU A 1 105 ? 5.719 10.214 -13.997 1.00 94.38 105 LEU A C 1
ATOM 839 O O . LEU A 1 105 ? 6.769 10.319 -14.627 1.00 94.38 105 LEU A O 1
ATOM 843 N N . ARG A 1 106 ? 4.650 9.575 -14.495 1.00 93.88 106 ARG A N 1
ATOM 844 C CA . ARG A 1 106 ? 4.616 8.982 -15.842 1.00 93.88 106 ARG A CA 1
ATOM 845 C C . ARG A 1 106 ? 4.843 10.030 -16.920 1.00 93.88 106 ARG A C 1
ATOM 847 O O . ARG A 1 106 ? 5.729 9.854 -17.748 1.00 93.88 106 ARG A O 1
ATOM 854 N N . ARG A 1 107 ? 4.121 11.154 -16.873 1.00 95.44 107 ARG A N 1
ATOM 855 C CA . ARG A 1 107 ? 4.310 12.262 -17.825 1.00 95.44 107 ARG A CA 1
ATOM 856 C C . ARG A 1 107 ? 5.723 12.825 -17.784 1.00 95.44 107 ARG A C 1
ATOM 858 O O . ARG A 1 107 ? 6.252 13.256 -18.805 1.00 95.44 107 ARG A O 1
ATOM 865 N N . ARG A 1 108 ? 6.332 12.903 -16.602 1.00 95.44 108 ARG A N 1
ATOM 866 C CA . ARG A 1 108 ? 7.715 13.357 -16.454 1.00 95.44 108 ARG A CA 1
ATOM 867 C C . ARG A 1 108 ? 8.693 12.346 -17.048 1.00 95.44 108 ARG A C 1
ATOM 869 O O . ARG A 1 108 ? 9.521 12.746 -17.856 1.00 95.44 108 ARG A O 1
ATOM 876 N N . ALA A 1 109 ? 8.542 11.064 -16.727 1.00 91.88 109 ALA A N 1
ATOM 877 C CA . ALA A 1 109 ? 9.372 9.995 -17.271 1.00 91.88 109 ALA A CA 1
ATOM 878 C C . ALA A 1 109 ? 9.257 9.896 -18.801 1.00 91.88 109 ALA A C 1
ATOM 880 O O . ALA A 1 109 ? 10.271 9.791 -19.482 1.00 91.88 109 ALA A O 1
ATOM 881 N N . GLU A 1 110 ? 8.047 10.005 -19.357 1.00 92.12 110 GLU A N 1
ATOM 882 C CA . GLU A 1 110 ? 7.818 10.034 -20.807 1.00 92.12 110 GLU A CA 1
ATOM 883 C C . GLU A 1 110 ? 8.490 11.242 -21.463 1.00 92.12 110 GLU A C 1
ATOM 885 O O . GLU A 1 110 ? 9.161 11.091 -22.482 1.00 92.12 110 GLU A O 1
ATOM 890 N N . ARG A 1 111 ? 8.367 12.439 -20.872 1.00 95.19 111 ARG A N 1
ATOM 891 C CA . ARG A 1 111 ? 9.048 13.644 -21.373 1.00 95.19 111 ARG A CA 1
ATOM 892 C C . ARG A 1 111 ? 10.565 13.491 -21.343 1.00 95.19 111 ARG A C 1
ATOM 894 O O . ARG A 1 111 ? 11.213 13.762 -22.348 1.00 95.19 111 ARG A O 1
ATOM 901 N N . GLU A 1 112 ? 11.123 13.026 -20.230 1.00 94.25 112 GLU A N 1
ATOM 902 C CA . GLU A 1 112 ? 12.565 12.807 -20.083 1.00 94.25 112 GLU A CA 1
ATOM 903 C C . GLU A 1 112 ? 13.075 11.737 -21.063 1.00 94.25 112 GLU A C 1
ATOM 905 O O . GLU A 1 112 ? 14.104 11.938 -21.711 1.00 94.25 112 GLU A O 1
ATOM 910 N N . ALA A 1 113 ? 12.329 10.645 -21.253 1.00 91.00 113 ALA A N 1
ATOM 911 C CA . ALA A 1 113 ? 12.652 9.606 -22.228 1.00 91.00 113 ALA A CA 1
ATOM 912 C C . ALA A 1 113 ? 12.603 10.138 -23.668 1.00 91.00 113 ALA A C 1
ATOM 914 O O . ALA A 1 113 ? 13.526 9.897 -24.447 1.00 91.00 113 ALA A O 1
ATOM 915 N N . HIS A 1 114 ? 11.571 10.911 -24.018 1.00 90.50 114 HIS A N 1
ATOM 916 C CA . HIS A 1 114 ? 11.456 11.537 -25.333 1.00 90.50 114 HIS A CA 1
ATOM 917 C C . HIS A 1 114 ? 12.564 12.557 -25.593 1.00 90.50 114 HIS A C 1
ATOM 919 O O . HIS A 1 114 ? 13.110 12.592 -26.696 1.00 90.50 114 HIS A O 1
ATOM 925 N N . GLU A 1 115 ? 12.919 13.381 -24.607 1.00 93.81 115 GLU A N 1
ATOM 926 C CA . GLU A 1 115 ? 14.040 14.309 -24.737 1.00 93.81 115 GLU A CA 1
ATOM 927 C C . GLU A 1 115 ? 15.365 13.573 -24.908 1.00 93.81 115 GLU A C 1
ATOM 929 O O . GLU A 1 115 ? 16.153 13.939 -25.780 1.00 93.81 115 GLU A O 1
ATOM 934 N N . LYS A 1 116 ? 15.606 12.520 -24.121 1.00 92.81 116 LYS A N 1
ATOM 935 C CA . LYS A 1 116 ? 16.821 11.711 -24.233 1.00 92.81 116 LYS A CA 1
ATOM 936 C C . LYS A 1 116 ? 16.916 11.042 -25.605 1.00 92.81 116 LYS A C 1
ATOM 938 O O . LYS A 1 116 ? 17.930 11.207 -26.276 1.00 92.81 116 LYS A O 1
ATOM 943 N N . ALA A 1 117 ? 15.837 10.413 -26.072 1.00 89.88 117 ALA A N 1
ATOM 944 C CA . ALA A 1 117 ? 15.772 9.816 -27.404 1.00 89.88 117 ALA A CA 1
ATOM 945 C C . ALA A 1 117 ? 15.990 10.858 -28.516 1.00 89.88 117 ALA A C 1
ATOM 947 O O . ALA A 1 117 ? 16.713 10.603 -29.478 1.00 89.88 117 ALA A O 1
ATOM 948 N N . ARG A 1 118 ? 15.426 12.067 -28.387 1.00 92.25 118 ARG A N 1
ATOM 949 C CA . ARG A 1 118 ? 15.678 13.172 -29.331 1.00 92.25 118 ARG A CA 1
ATOM 950 C C . ARG A 1 118 ? 17.137 13.624 -29.335 1.00 92.25 118 ARG A C 1
ATOM 952 O O . ARG A 1 118 ? 17.682 13.889 -30.401 1.00 92.25 118 ARG A O 1
ATOM 959 N N . ARG A 1 119 ? 17.779 13.716 -28.169 1.00 93.50 119 ARG A N 1
ATOM 960 C CA . ARG A 1 119 ? 19.203 14.077 -28.072 1.00 93.50 119 ARG A CA 1
ATOM 961 C C . ARG A 1 119 ? 20.089 13.000 -28.693 1.00 93.50 119 ARG A C 1
ATOM 963 O O . ARG A 1 119 ? 20.968 13.329 -29.478 1.00 93.50 119 ARG A O 1
ATOM 970 N N . GLU A 1 120 ? 19.829 11.732 -28.395 1.00 90.44 120 GLU A N 1
ATOM 971 C CA . GLU A 1 120 ? 20.584 10.604 -28.951 1.00 90.44 120 GLU A CA 1
ATOM 972 C C . GLU A 1 120 ? 20.431 10.513 -30.472 1.00 90.44 120 GLU A C 1
ATOM 974 O O . GLU A 1 120 ? 21.427 10.429 -31.185 1.00 90.44 120 GLU A O 1
ATOM 979 N N . THR A 1 121 ? 19.204 10.625 -30.987 1.00 90.69 121 THR A N 1
ATOM 980 C CA . THR A 1 121 ? 18.950 10.638 -32.438 1.00 90.69 121 THR A CA 1
ATOM 981 C C . THR A 1 121 ? 19.603 11.832 -33.133 1.00 90.69 121 THR A C 1
ATOM 983 O O . THR A 1 121 ? 20.170 11.665 -34.211 1.00 90.69 121 THR A O 1
ATOM 986 N N . ALA A 1 122 ? 19.596 13.021 -32.521 1.00 93.00 122 ALA A N 1
ATOM 987 C CA . ALA A 1 122 ? 20.288 14.191 -33.062 1.00 93.00 122 ALA A CA 1
ATOM 988 C C . ALA A 1 122 ? 21.812 13.992 -33.118 1.00 93.00 122 ALA A C 1
ATOM 990 O O . ALA A 1 122 ? 22.434 14.321 -34.129 1.00 93.00 122 ALA A O 1
ATOM 991 N N . LEU A 1 123 ? 22.408 13.410 -32.071 1.00 93.12 123 LEU A N 1
ATOM 992 C CA . LEU A 1 123 ? 23.835 13.078 -32.045 1.00 93.12 123 LEU A CA 1
ATOM 993 C C . LEU A 1 123 ? 24.188 12.019 -33.094 1.00 93.12 123 LEU A C 1
ATOM 995 O O . LEU A 1 123 ? 25.156 12.200 -33.830 1.00 93.12 123 LEU A O 1
ATOM 999 N N . MET A 1 124 ? 23.384 10.959 -33.217 1.00 90.62 124 MET A N 1
ATOM 1000 C CA . MET A 1 124 ? 23.571 9.935 -34.249 1.00 90.62 124 MET A CA 1
ATOM 1001 C C . MET A 1 124 ? 23.483 10.527 -35.655 1.00 90.62 124 MET A C 1
ATOM 1003 O O . MET A 1 124 ? 24.317 10.214 -36.499 1.00 90.62 124 MET A O 1
ATOM 1007 N N . LEU A 1 125 ? 22.519 11.416 -35.911 1.00 92.44 125 LEU A N 1
ATOM 1008 C CA . LEU A 1 125 ? 22.384 12.091 -37.202 1.00 92.44 125 LEU A CA 1
ATOM 1009 C C . LEU A 1 125 ? 23.602 12.978 -37.502 1.00 92.44 125 LEU A C 1
ATOM 1011 O O . LEU A 1 125 ? 24.112 12.973 -38.621 1.00 92.44 125 LEU A O 1
ATOM 1015 N N . GLN A 1 126 ? 24.091 13.721 -36.506 1.00 93.12 126 GLN A N 1
ATOM 1016 C CA . GLN A 1 126 ? 25.288 14.544 -36.653 1.00 93.12 126 GLN A CA 1
ATOM 1017 C C . GLN A 1 126 ? 26.523 13.682 -36.944 1.00 93.12 126 GLN A C 1
ATOM 1019 O O . GLN A 1 126 ? 27.290 14.002 -37.850 1.00 93.12 126 GLN A O 1
ATOM 1024 N N . GLN A 1 127 ? 26.692 12.574 -36.223 1.00 91.25 127 GLN A N 1
ATOM 1025 C CA . GLN A 1 127 ? 27.790 11.637 -36.442 1.00 91.25 127 GLN A CA 1
ATOM 1026 C C . GLN A 1 127 ? 27.704 10.980 -37.825 1.00 91.25 127 GLN A C 1
ATOM 1028 O O . GLN A 1 127 ? 28.704 10.928 -38.534 1.00 91.25 127 GLN A O 1
ATOM 1033 N N . ALA A 1 128 ? 26.509 10.560 -38.247 1.00 88.75 128 ALA A N 1
ATOM 1034 C CA . ALA A 1 128 ? 26.273 10.005 -39.575 1.00 88.75 128 ALA A CA 1
ATOM 1035 C C . ALA A 1 128 ? 26.599 11.015 -40.684 1.00 88.75 128 ALA A C 1
ATOM 1037 O O . ALA A 1 128 ? 27.176 10.638 -41.700 1.00 88.75 128 ALA A O 1
ATOM 1038 N N . LYS A 1 129 ? 26.289 12.302 -40.479 1.00 92.69 129 LYS A N 1
ATOM 1039 C CA . LYS A 1 129 ? 26.645 13.364 -41.426 1.00 92.69 129 LYS A CA 1
ATOM 1040 C C . LYS A 1 129 ? 28.160 13.529 -41.555 1.00 92.69 129 LYS A C 1
ATOM 1042 O O . LYS A 1 129 ? 28.665 13.544 -42.669 1.00 92.69 129 LYS A O 1
ATOM 1047 N N . VAL A 1 130 ? 28.880 13.586 -40.432 1.00 94.06 130 VAL A N 1
ATOM 1048 C CA . VAL A 1 130 ? 30.352 13.673 -40.431 1.00 94.06 130 VAL A CA 1
ATOM 1049 C C . VAL A 1 130 ? 30.972 12.459 -41.125 1.00 94.06 130 VAL A C 1
ATOM 1051 O O . VAL A 1 130 ? 31.852 12.620 -41.964 1.00 94.06 130 VAL A O 1
ATOM 1054 N N . MET A 1 131 ? 30.477 11.254 -40.832 1.00 90.75 131 MET A N 1
ATOM 1055 C CA . MET A 1 131 ? 30.940 10.028 -41.488 1.00 90.75 131 MET A CA 1
ATOM 1056 C C . MET A 1 131 ? 30.657 10.038 -42.995 1.00 90.75 131 MET A C 1
ATOM 1058 O O . MET A 1 131 ? 31.506 9.627 -43.780 1.00 90.75 131 MET A O 1
ATOM 1062 N N . ALA A 1 132 ? 29.488 10.522 -43.423 1.00 90.25 132 ALA A N 1
ATOM 1063 C CA . ALA A 1 132 ? 29.156 10.639 -44.841 1.00 90.25 132 ALA A CA 1
ATOM 1064 C C . ALA A 1 132 ? 30.079 11.633 -45.567 1.00 90.25 132 ALA A C 1
ATOM 1066 O O . ALA A 1 132 ? 30.562 11.327 -46.659 1.00 90.25 132 ALA A O 1
ATOM 1067 N N . ASP A 1 133 ? 30.364 12.783 -44.950 1.00 91.69 133 ASP A N 1
ATOM 1068 C CA . ASP A 1 133 ? 31.291 13.783 -45.488 1.00 91.69 133 ASP A CA 1
ATOM 1069 C C . ASP A 1 133 ? 32.721 13.220 -45.594 1.00 91.69 133 ASP A C 1
ATOM 1071 O O . ASP A 1 133 ?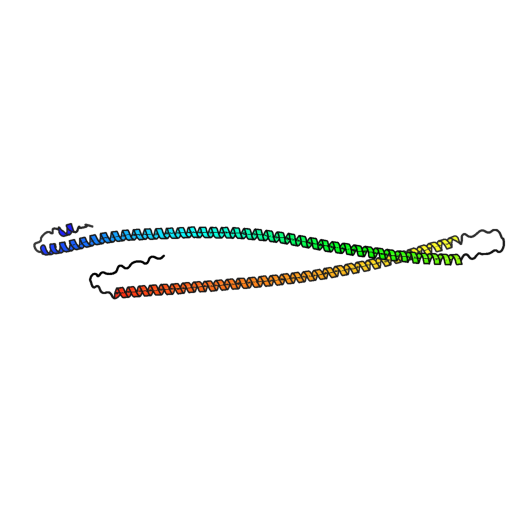 33.398 13.430 -46.603 1.00 91.69 133 ASP A O 1
ATOM 1075 N N . GLU A 1 134 ? 33.166 12.443 -44.602 1.00 91.19 134 GLU A N 1
ATOM 1076 C CA . GLU A 1 134 ? 34.465 11.762 -44.615 1.00 91.19 134 GLU A CA 1
ATOM 1077 C C . GLU A 1 134 ? 34.556 10.713 -45.734 1.00 91.19 134 GLU A C 1
ATOM 1079 O O . GLU A 1 134 ? 35.537 10.676 -46.479 1.00 91.19 134 GLU A O 1
ATOM 1084 N N . VAL A 1 135 ? 33.521 9.886 -45.909 1.00 92.31 135 VAL A N 1
ATOM 1085 C CA . VAL A 1 135 ? 33.463 8.892 -46.994 1.00 92.31 135 VAL A CA 1
ATOM 1086 C C . VAL A 1 135 ? 33.481 9.576 -48.361 1.00 92.31 135 VAL A C 1
ATOM 1088 O O . VAL A 1 135 ? 34.216 9.141 -49.248 1.00 92.31 135 VAL A O 1
ATOM 1091 N N . LEU A 1 136 ? 32.729 10.668 -48.533 1.00 90.62 136 LEU A N 1
ATOM 1092 C CA . LEU A 1 136 ? 32.731 11.458 -49.767 1.00 90.62 136 LEU A CA 1
ATOM 1093 C C . LEU A 1 136 ? 34.104 12.071 -50.053 1.00 90.62 136 LEU A C 1
ATOM 1095 O O . LEU A 1 136 ? 34.552 12.052 -51.199 1.00 90.62 136 LEU A O 1
ATOM 1099 N N . LEU A 1 137 ? 34.783 12.601 -49.034 1.00 92.31 137 LEU A N 1
ATOM 1100 C CA . LEU A 1 137 ? 36.122 13.164 -49.183 1.00 92.31 137 LEU A CA 1
ATOM 1101 C C . LEU A 1 137 ? 37.135 12.086 -49.583 1.00 92.31 137 LEU A C 1
ATOM 1103 O O . LEU A 1 137 ? 37.890 12.274 -50.535 1.00 92.31 137 LEU A O 1
ATOM 1107 N N . ASN A 1 138 ? 37.104 10.936 -48.910 1.00 91.19 138 ASN A N 1
ATOM 1108 C CA . ASN A 1 138 ? 37.970 9.803 -49.223 1.00 91.19 138 ASN A CA 1
ATOM 1109 C C . ASN A 1 138 ? 37.712 9.259 -50.637 1.00 91.19 138 ASN A C 1
ATOM 1111 O O . ASN A 1 138 ? 38.658 8.938 -51.355 1.00 91.19 138 ASN A O 1
ATOM 1115 N N . ALA A 1 139 ? 36.450 9.186 -51.068 1.00 88.75 139 ALA A N 1
ATOM 1116 C CA . ALA A 1 139 ? 36.097 8.784 -52.427 1.00 88.75 139 ALA A CA 1
ATOM 1117 C C . ALA A 1 139 ? 36.629 9.774 -53.476 1.00 88.75 139 ALA A C 1
ATOM 1119 O O . ALA A 1 139 ? 37.204 9.342 -54.473 1.00 88.75 139 ALA A O 1
ATOM 1120 N N . LYS A 1 140 ? 36.514 11.088 -53.230 1.00 90.75 140 LYS A N 1
ATOM 1121 C CA . LYS A 1 140 ? 37.076 12.130 -54.109 1.00 90.75 140 LYS A CA 1
ATOM 1122 C C . LYS A 1 140 ? 38.595 12.042 -54.211 1.00 90.75 140 LYS A C 1
ATOM 1124 O O . LYS A 1 140 ? 39.120 12.022 -55.315 1.00 90.75 140 LYS A O 1
ATOM 1129 N N . GLN A 1 141 ? 39.293 11.911 -53.084 1.00 90.88 141 GLN A N 1
ATOM 1130 C CA . GLN A 1 141 ? 40.752 11.769 -53.075 1.00 90.88 141 GLN A CA 1
ATOM 1131 C C . GLN A 1 141 ? 41.218 10.515 -53.822 1.00 90.88 141 GLN A C 1
ATOM 1133 O O . GLN A 1 141 ? 42.233 10.545 -54.512 1.00 90.88 141 GLN A O 1
ATOM 1138 N N . LYS A 1 142 ? 40.487 9.399 -53.697 1.00 87.56 142 LYS A N 1
ATOM 1139 C CA . LYS A 1 142 ? 40.773 8.183 -54.469 1.00 87.56 142 LYS A CA 1
ATOM 1140 C C . LYS A 1 142 ? 40.525 8.393 -55.965 1.00 87.56 142 LYS A C 1
ATOM 1142 O O . LYS A 1 142 ? 41.356 7.969 -56.757 1.00 87.56 142 LYS A O 1
ATOM 1147 N N . ALA A 1 143 ? 39.437 9.063 -56.345 1.00 84.69 143 ALA A N 1
ATOM 1148 C CA . ALA A 1 143 ? 39.147 9.377 -57.743 1.00 84.69 143 ALA A CA 1
ATOM 1149 C C . ALA A 1 143 ? 40.226 10.280 -58.367 1.00 84.69 143 ALA A C 1
ATOM 1151 O O . ALA A 1 143 ? 40.727 9.961 -59.436 1.00 84.69 143 ALA A O 1
ATOM 1152 N N . GLU A 1 144 ? 40.661 11.334 -57.669 1.00 88.19 144 GLU A N 1
ATOM 1153 C CA . GLU A 1 144 ? 41.744 12.217 -58.133 1.00 88.19 144 GLU A CA 1
ATOM 1154 C C . GLU A 1 144 ? 43.072 11.470 -58.314 1.00 88.19 144 GLU A C 1
ATOM 1156 O O . GLU A 1 144 ? 43.791 11.721 -59.280 1.00 88.19 144 GLU A O 1
ATOM 1161 N N . LYS A 1 145 ? 43.397 10.525 -57.420 1.00 86.06 145 LYS A N 1
ATOM 1162 C CA . LYS A 1 145 ? 44.584 9.668 -57.574 1.00 86.06 145 LYS A CA 1
ATOM 1163 C C . LYS A 1 145 ? 44.481 8.768 -58.799 1.00 86.06 145 LYS A C 1
ATOM 1165 O O . LYS A 1 145 ? 45.426 8.713 -59.570 1.00 86.06 145 LYS A O 1
ATOM 1170 N N . ILE A 1 146 ? 43.331 8.128 -59.005 1.00 86.81 146 ILE A N 1
ATOM 1171 C CA . ILE A 1 146 ? 43.090 7.287 -60.185 1.00 86.81 146 ILE A CA 1
ATOM 1172 C C . ILE A 1 146 ? 43.171 8.127 -61.467 1.00 86.81 146 ILE A C 1
ATOM 1174 O O . ILE A 1 146 ? 43.753 7.684 -62.449 1.00 86.81 146 ILE A O 1
ATOM 1178 N N . GLU A 1 147 ? 42.637 9.351 -61.469 1.00 83.88 147 GLU A N 1
ATOM 1179 C CA . GLU A 1 147 ? 42.753 10.268 -62.608 1.00 83.88 147 GLU A CA 1
ATOM 1180 C C . GLU A 1 147 ? 44.199 10.713 -62.860 1.00 83.88 147 GLU A C 1
ATOM 1182 O O . GLU A 1 147 ? 44.610 10.820 -64.015 1.00 83.88 147 GLU A O 1
ATOM 1187 N N . ALA A 1 148 ? 44.981 10.968 -61.809 1.00 82.56 148 ALA A N 1
ATOM 1188 C CA . ALA A 1 148 ? 46.396 11.307 -61.929 1.00 82.56 148 ALA A CA 1
ATOM 118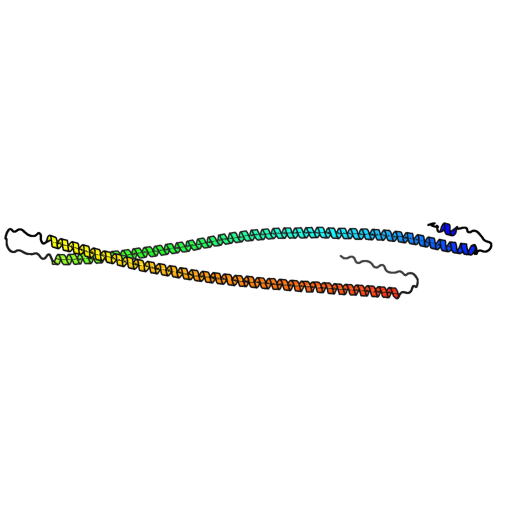9 C C . ALA A 1 148 ? 47.216 10.127 -62.475 1.00 82.56 148 ALA A C 1
ATOM 1191 O O . ALA A 1 148 ? 47.972 10.305 -63.427 1.00 82.56 148 ALA A O 1
ATOM 1192 N N . GLU A 1 149 ? 47.000 8.924 -61.939 1.00 82.50 149 GLU A N 1
ATOM 1193 C CA . GLU A 1 149 ? 47.624 7.681 -62.409 1.00 82.50 149 GLU A CA 1
ATOM 1194 C C . GLU A 1 149 ? 47.224 7.369 -63.859 1.00 82.50 149 GLU A C 1
ATOM 1196 O O . GLU A 1 149 ? 48.070 7.007 -64.673 1.00 82.50 149 GLU A O 1
ATOM 1201 N N . ALA A 1 150 ? 45.955 7.576 -64.228 1.00 79.62 150 ALA A N 1
ATOM 1202 C CA . ALA A 1 150 ? 45.483 7.405 -65.601 1.00 79.62 150 ALA A CA 1
ATOM 1203 C C . ALA A 1 150 ? 46.096 8.437 -66.561 1.00 79.62 150 ALA A C 1
ATOM 1205 O O . ALA A 1 150 ? 46.442 8.087 -67.687 1.00 79.62 150 ALA A O 1
ATOM 1206 N N . ARG A 1 151 ? 46.270 9.697 -66.137 1.00 83.12 151 ARG A N 1
ATOM 1207 C CA . ARG A 1 151 ? 46.964 10.724 -66.936 1.00 83.12 151 ARG A CA 1
ATOM 1208 C C . ARG A 1 151 ? 48.441 10.402 -67.127 1.00 83.12 151 ARG A C 1
ATOM 1210 O O . ARG A 1 151 ? 48.954 10.602 -68.220 1.00 83.12 151 ARG A O 1
ATOM 1217 N N . GLU A 1 152 ? 49.114 9.901 -66.097 1.00 80.12 152 GLU A N 1
ATOM 1218 C CA . GLU A 1 152 ? 50.511 9.467 -66.187 1.00 80.12 152 GLU A CA 1
ATOM 1219 C C . GLU A 1 152 ? 50.663 8.228 -67.089 1.00 80.12 152 GLU A C 1
ATOM 1221 O O . GLU A 1 152 ? 51.561 8.167 -67.931 1.00 80.12 152 GLU A O 1
ATOM 1226 N N . ALA A 1 153 ? 49.734 7.273 -66.998 1.00 78.00 153 ALA A N 1
ATOM 1227 C CA . ALA A 1 153 ? 49.663 6.119 -67.893 1.00 78.00 153 ALA A CA 1
ATOM 1228 C C . ALA A 1 153 ? 49.400 6.518 -69.359 1.00 78.00 153 ALA A C 1
ATOM 1230 O O . ALA A 1 153 ? 50.015 5.968 -70.267 1.00 78.00 153 ALA A O 1
ATOM 1231 N N . LEU A 1 154 ? 48.531 7.504 -69.606 1.00 76.75 154 LEU A N 1
ATOM 1232 C CA . LEU A 1 154 ? 48.306 8.044 -70.951 1.00 76.75 154 LEU A CA 1
ATOM 1233 C C . LEU A 1 154 ? 49.526 8.817 -71.470 1.00 76.75 154 LEU A C 1
ATOM 1235 O O . LEU A 1 154 ? 49.925 8.605 -72.608 1.00 76.75 154 LEU A O 1
ATOM 1239 N N . ALA A 1 155 ? 50.171 9.642 -70.641 1.00 77.94 155 ALA A N 1
ATOM 1240 C CA . ALA A 1 155 ? 51.375 10.378 -71.031 1.00 77.94 155 ALA A CA 1
ATOM 1241 C C . ALA A 1 155 ? 52.557 9.441 -71.338 1.00 77.94 155 ALA A C 1
ATOM 1243 O O . ALA A 1 155 ? 53.323 9.690 -72.266 1.00 77.94 155 ALA A O 1
ATOM 1244 N N . SER A 1 156 ? 52.702 8.343 -70.588 1.00 73.94 156 SER A N 1
ATOM 1245 C CA . SER A 1 156 ? 53.706 7.309 -70.873 1.00 73.94 156 SER A CA 1
ATOM 1246 C C . SER A 1 156 ? 53.373 6.491 -72.124 1.00 73.94 156 SER A C 1
ATOM 1248 O O . SER A 1 156 ? 54.287 6.153 -72.876 1.00 73.94 156 SER A O 1
ATOM 1250 N N . ALA A 1 157 ? 52.092 6.235 -72.407 1.00 71.94 157 ALA A N 1
ATOM 1251 C CA . ALA A 1 157 ? 51.660 5.617 -73.659 1.00 71.94 157 ALA A CA 1
ATOM 1252 C C . ALA A 1 157 ? 51.888 6.537 -74.876 1.00 71.94 157 ALA A C 1
ATOM 1254 O O . ALA A 1 157 ? 52.349 6.069 -75.913 1.00 71.94 157 ALA A O 1
ATOM 1255 N N . GLU A 1 158 ? 51.638 7.844 -74.752 1.00 66.25 158 GLU A N 1
ATOM 1256 C CA . GLU A 1 158 ? 51.935 8.843 -75.793 1.00 66.25 158 GLU A CA 1
ATOM 1257 C C . GLU A 1 158 ? 53.447 9.022 -76.009 1.00 66.25 158 GLU A C 1
ATOM 1259 O O . GLU A 1 158 ? 53.909 9.101 -77.149 1.00 66.25 158 GLU A O 1
ATOM 1264 N N . ALA A 1 159 ? 54.249 9.013 -74.939 1.00 67.88 159 ALA A N 1
ATOM 1265 C CA . ALA A 1 159 ? 55.708 9.013 -75.042 1.00 67.88 159 ALA A CA 1
ATOM 1266 C C . ALA A 1 159 ? 56.220 7.756 -75.772 1.00 67.88 159 ALA A C 1
ATOM 1268 O O . ALA A 1 159 ? 57.028 7.868 -76.689 1.00 67.88 159 ALA A O 1
ATOM 1269 N N . ALA A 1 160 ? 55.685 6.576 -75.449 1.00 65.44 160 ALA A N 1
ATOM 1270 C CA . ALA A 1 160 ? 56.009 5.338 -76.157 1.00 65.44 160 ALA A CA 1
ATOM 1271 C C . ALA A 1 160 ? 55.549 5.344 -77.632 1.00 65.44 160 ALA A C 1
ATOM 1273 O O . ALA A 1 160 ? 56.236 4.792 -78.488 1.00 65.44 160 ALA A O 1
ATOM 1274 N N . ALA A 1 161 ? 54.422 5.992 -77.951 1.00 59.09 161 ALA A N 1
ATOM 1275 C CA . ALA A 1 161 ? 53.941 6.148 -79.326 1.00 59.09 161 ALA A CA 1
ATOM 1276 C C . ALA A 1 161 ? 54.812 7.120 -80.150 1.00 59.09 161 ALA A C 1
ATOM 1278 O O . ALA A 1 161 ? 55.092 6.868 -81.320 1.00 59.09 161 ALA A O 1
ATOM 1279 N N . SER A 1 162 ? 55.290 8.209 -79.540 1.00 59.47 162 SER A N 1
ATOM 1280 C CA . SER A 1 162 ? 56.197 9.172 -80.193 1.00 59.47 162 SER A CA 1
ATOM 1281 C C . SER A 1 162 ? 57.625 8.649 -80.406 1.00 59.47 162 SER A C 1
ATOM 1283 O O . SER A 1 162 ? 58.304 9.125 -81.313 1.00 59.47 162 SER A O 1
ATOM 1285 N N . ASP A 1 163 ? 58.056 7.625 -79.663 1.00 55.00 163 ASP A N 1
ATOM 1286 C CA . ASP A 1 163 ? 59.288 6.872 -79.952 1.00 55.00 163 ASP A CA 1
ATOM 1287 C C . ASP A 1 163 ? 59.160 5.976 -81.208 1.00 55.00 163 ASP A C 1
ATOM 1289 O O . ASP A 1 163 ? 60.174 5.580 -81.789 1.00 55.00 163 ASP A O 1
ATOM 1293 N N . PHE A 1 164 ? 57.935 5.682 -81.671 1.00 46.75 164 PHE A N 1
ATOM 1294 C CA . PHE A 1 164 ? 57.682 4.892 -82.884 1.00 46.75 164 PHE A CA 1
ATOM 1295 C C . PHE A 1 164 ? 57.611 5.748 -84.166 1.00 46.75 164 PHE A C 1
ATOM 1297 O O . PHE A 1 164 ? 57.970 5.269 -85.242 1.00 46.75 164 PHE A O 1
ATOM 1304 N N . GLU A 1 165 ? 57.254 7.036 -84.084 1.00 48.97 165 GLU A N 1
ATOM 1305 C CA . GLU A 1 165 ? 57.273 7.954 -85.237 1.00 48.97 165 GLU A CA 1
ATOM 1306 C C . GLU A 1 165 ? 58.618 8.688 -85.388 1.00 48.97 165 GLU A C 1
ATOM 1308 O O . GLU A 1 165 ? 58.739 9.906 -85.246 1.00 48.97 165 GLU A O 1
ATOM 1313 N N . ARG A 1 166 ? 59.662 7.937 -85.755 1.00 43.12 166 ARG A N 1
ATOM 1314 C CA . ARG A 1 166 ? 60.872 8.501 -86.374 1.00 43.12 166 ARG A CA 1
ATOM 1315 C C . ARG A 1 166 ? 60.754 8.339 -87.896 1.00 43.12 166 ARG A C 1
ATOM 1317 O O . ARG A 1 166 ? 60.561 7.215 -88.354 1.00 43.12 166 ARG A O 1
ATOM 1324 N N . PRO A 1 167 ? 60.868 9.407 -88.708 1.00 46.06 167 PRO A N 1
ATOM 1325 C CA . PRO A 1 167 ? 60.460 9.360 -90.109 1.00 46.06 167 PRO A CA 1
ATOM 1326 C C . PRO A 1 167 ? 61.365 8.441 -90.937 1.00 46.06 167 PRO A C 1
ATOM 1328 O O . PRO A 1 167 ? 62.562 8.701 -91.095 1.00 46.06 167 PRO A O 1
ATOM 1331 N N . LEU A 1 168 ? 60.764 7.401 -91.522 1.00 41.22 168 LEU A N 1
ATOM 1332 C CA . LEU A 1 168 ? 61.318 6.649 -92.645 1.00 41.22 168 LEU A CA 1
ATOM 1333 C C . LEU A 1 168 ? 61.509 7.606 -93.830 1.00 41.22 168 LEU A C 1
ATOM 1335 O O . LEU A 1 168 ? 60.577 7.931 -94.562 1.00 41.22 168 LEU A O 1
ATOM 1339 N N . SER A 1 169 ? 62.739 8.084 -94.005 1.00 41.75 169 SER A N 1
ATOM 1340 C CA . SER A 1 169 ? 63.152 8.836 -95.187 1.00 41.75 169 SER A CA 1
ATOM 1341 C C . SER A 1 169 ? 63.652 7.865 -96.260 1.00 41.75 169 SER A C 1
ATOM 1343 O O . SER A 1 169 ? 64.757 7.349 -96.152 1.00 41.75 169 SER A O 1
ATOM 1345 N N . VAL A 1 170 ? 62.804 7.648 -97.271 1.00 40.59 170 VAL A N 1
ATOM 1346 C CA . VAL A 1 170 ? 63.098 7.454 -98.709 1.00 40.59 170 VAL A CA 1
ATOM 1347 C C . VAL A 1 170 ? 64.255 6.525 -99.119 1.00 40.59 170 VAL A C 1
ATOM 1349 O O . VAL A 1 170 ? 65.428 6.873 -99.000 1.00 40.59 170 VAL A O 1
ATOM 1352 N N . ALA A 1 171 ? 63.897 5.451 -99.838 1.00 34.12 171 ALA A N 1
ATOM 1353 C CA . ALA A 1 171 ? 64.632 4.979 -101.016 1.00 34.12 171 ALA A CA 1
ATOM 1354 C C . ALA A 1 171 ? 63.725 4.181 -101.986 1.00 34.12 171 ALA A C 1
ATOM 1356 O O . ALA A 1 171 ? 63.285 3.090 -101.651 1.00 34.12 171 ALA A O 1
ATOM 1357 N N . GLY A 1 172 ? 63.551 4.702 -103.211 1.00 33.62 172 GLY A N 1
ATOM 1358 C CA . GLY A 1 172 ? 63.394 3.905 -104.445 1.00 33.62 172 GLY A CA 1
ATOM 1359 C C . GLY A 1 172 ? 61.970 3.575 -104.939 1.00 33.62 172 GLY A C 1
ATOM 1360 O O . GLY A 1 172 ? 61.198 3.011 -104.177 1.00 33.62 172 GLY A O 1
ATOM 1361 N N . PRO A 1 173 ? 61.625 3.870 -106.215 1.00 53.06 173 PRO A N 1
ATOM 1362 C CA . PRO A 1 173 ? 60.296 3.640 -106.781 1.00 53.06 173 PRO A CA 1
ATOM 1363 C C . PRO A 1 173 ? 60.154 2.234 -107.386 1.00 53.06 173 PRO A C 1
ATOM 1365 O O . PRO A 1 173 ? 61.039 1.766 -108.106 1.00 53.06 173 PRO A O 1
ATOM 1368 N N . GLY A 1 174 ? 59.003 1.609 -107.156 1.00 34.94 174 GLY A N 1
ATOM 1369 C CA . GLY A 1 174 ? 58.573 0.376 -107.808 1.00 34.94 174 GLY A CA 1
ATOM 1370 C C . GLY A 1 174 ? 57.099 0.116 -107.504 1.00 34.94 174 GLY A C 1
ATOM 1371 O O . GLY A 1 174 ? 56.771 -0.299 -106.400 1.00 34.94 174 GLY A O 1
ATOM 1372 N N . ASP A 1 175 ? 56.227 0.407 -108.467 1.00 37.66 175 ASP A N 1
ATOM 1373 C CA . ASP A 1 175 ? 54.859 -0.127 -108.531 1.00 37.66 175 ASP A CA 1
ATOM 1374 C C . ASP A 1 175 ? 54.905 -1.646 -108.822 1.00 37.66 175 ASP A C 1
ATOM 1376 O O . ASP A 1 175 ? 55.930 -2.141 -109.306 1.00 37.66 175 ASP A O 1
ATOM 1380 N N . PRO A 1 176 ? 53.765 -2.353 -108.832 1.00 59.22 176 PRO A N 1
ATOM 1381 C CA . PRO A 1 176 ? 52.706 -2.447 -107.826 1.00 59.22 176 PRO A CA 1
ATOM 1382 C C . PRO A 1 176 ? 52.484 -3.938 -107.485 1.00 59.22 176 PRO A C 1
ATOM 1384 O O . PRO A 1 176 ? 52.507 -4.771 -108.389 1.00 59.22 176 PRO A O 1
ATOM 1387 N N . ASP A 1 177 ? 52.247 -4.314 -106.228 1.00 34.44 177 ASP A N 1
ATOM 1388 C CA . ASP A 1 177 ? 51.829 -5.697 -105.956 1.00 34.44 177 ASP A CA 1
ATOM 1389 C C . ASP A 1 177 ? 50.910 -5.796 -104.743 1.00 34.44 177 ASP A C 1
ATOM 1391 O O . ASP A 1 177 ? 51.105 -5.143 -103.717 1.00 34.44 177 ASP A O 1
ATOM 1395 N N . ASP A 1 178 ? 49.867 -6.588 -104.943 1.00 47.97 178 ASP A N 1
ATOM 1396 C CA . ASP A 1 178 ? 48.804 -6.906 -104.011 1.00 47.97 178 ASP A CA 1
ATOM 1397 C C . ASP A 1 178 ? 49.351 -7.590 -102.747 1.00 47.97 178 ASP A C 1
ATOM 1399 O O . ASP A 1 178 ? 50.138 -8.532 -102.828 1.00 47.97 178 ASP A O 1
ATOM 1403 N N . GLY A 1 179 ? 48.848 -7.193 -101.573 1.00 48.31 179 GLY A N 1
ATOM 1404 C CA . GLY A 1 179 ? 48.880 -8.052 -100.386 1.00 48.31 179 GLY A CA 1
ATOM 1405 C C . GLY A 1 179 ? 49.311 -7.387 -99.085 1.00 48.31 179 GLY A C 1
ATOM 1406 O O . GLY A 1 179 ? 50.386 -7.680 -98.583 1.00 48.31 179 GLY A O 1
ATOM 1407 N N . GLU A 1 180 ? 48.427 -6.611 -98.455 1.00 43.28 180 GLU A N 1
ATOM 1408 C CA . GLU A 1 180 ? 48.532 -6.322 -97.015 1.00 43.28 180 GLU A CA 1
ATOM 1409 C C . GLU A 1 180 ? 47.150 -6.385 -96.336 1.00 43.28 180 GLU A C 1
ATOM 1411 O O . GLU A 1 180 ? 46.640 -5.404 -95.808 1.00 43.28 180 GLU A O 1
ATOM 1416 N N . GLU A 1 181 ? 46.532 -7.572 -96.320 1.00 48.44 181 GLU A N 1
ATOM 1417 C CA . GLU A 1 181 ? 45.469 -7.906 -95.347 1.00 48.44 181 GLU A CA 1
ATOM 1418 C C . GLU A 1 181 ? 46.045 -8.428 -94.008 1.00 48.44 181 GLU A C 1
ATOM 1420 O O . GLU A 1 181 ? 45.299 -8.702 -93.075 1.00 48.44 181 GLU A O 1
ATOM 1425 N N . MET A 1 182 ? 47.375 -8.532 -93.866 1.00 45.06 182 MET A N 1
ATOM 1426 C CA . MET A 1 182 ? 48.014 -9.173 -92.702 1.00 45.06 182 MET A CA 1
ATOM 1427 C C . MET A 1 182 ? 48.278 -8.239 -91.501 1.00 45.06 182 MET A C 1
ATOM 1429 O O . MET A 1 182 ? 48.461 -8.725 -90.392 1.00 45.06 182 MET A O 1
ATOM 1433 N N . GLY A 1 183 ? 48.278 -6.910 -91.680 1.00 51.59 183 GLY A N 1
ATOM 1434 C CA . GLY A 1 183 ? 48.580 -5.951 -90.598 1.00 51.59 183 GLY A CA 1
ATOM 1435 C C . GLY A 1 183 ? 47.367 -5.500 -89.769 1.00 51.59 183 GLY A C 1
ATOM 1436 O O . GLY A 1 183 ? 47.500 -5.157 -88.594 1.00 51.59 183 GLY A O 1
ATOM 1437 N N . SER A 1 184 ? 46.162 -5.517 -90.348 1.00 56.97 184 SER A N 1
ATOM 1438 C CA . SER A 1 184 ? 44.928 -5.113 -89.653 1.00 56.97 184 SER A CA 1
ATOM 1439 C C . SER A 1 184 ? 44.425 -6.162 -88.663 1.00 56.97 184 SER A C 1
ATOM 1441 O O . SER A 1 184 ? 43.796 -5.817 -87.663 1.00 56.97 184 SER A O 1
ATOM 1443 N N . GLU A 1 185 ? 44.702 -7.439 -88.928 1.00 59.38 185 GLU A N 1
ATOM 1444 C CA . GLU A 1 185 ? 44.235 -8.553 -88.103 1.00 59.38 185 GLU A CA 1
ATOM 1445 C C . GLU A 1 185 ? 45.041 -8.669 -86.798 1.00 59.38 185 GLU A C 1
ATOM 1447 O O . GLU A 1 185 ? 44.454 -8.818 -85.727 1.00 59.38 185 GLU A O 1
ATOM 1452 N N . GLU A 1 186 ? 46.364 -8.472 -86.848 1.00 66.25 186 GLU A N 1
ATOM 1453 C CA . GLU A 1 186 ? 47.218 -8.424 -85.651 1.00 66.25 186 GLU A CA 1
ATOM 1454 C C . GLU A 1 186 ? 46.887 -7.224 -84.746 1.00 66.25 186 GLU A C 1
ATOM 1456 O O . GLU A 1 186 ? 46.854 -7.350 -83.521 1.00 66.25 186 GLU A O 1
ATOM 1461 N N . ALA A 1 187 ? 46.575 -6.057 -85.322 1.00 66.31 187 ALA A N 1
ATOM 1462 C CA . ALA A 1 187 ? 46.171 -4.880 -84.552 1.00 66.31 187 ALA A CA 1
ATOM 1463 C C . ALA A 1 187 ? 44.835 -5.095 -83.814 1.00 66.31 187 ALA A C 1
ATOM 1465 O O . ALA A 1 187 ? 44.717 -4.741 -82.639 1.00 66.31 187 ALA A O 1
ATOM 1466 N N . LEU A 1 188 ? 43.847 -5.716 -84.468 1.00 69.06 188 LEU A N 1
ATOM 1467 C CA . LEU A 1 188 ? 42.567 -6.073 -83.846 1.00 69.06 188 LEU A CA 1
ATOM 1468 C C . LEU A 1 188 ? 42.744 -7.115 -82.736 1.00 69.06 188 LEU A C 1
ATOM 1470 O O . LEU A 1 188 ? 42.180 -6.948 -81.656 1.00 69.06 188 LEU A O 1
ATOM 1474 N N . GLN A 1 189 ? 43.592 -8.126 -82.948 1.00 73.94 189 GLN A N 1
ATOM 1475 C CA . GLN A 1 189 ? 43.924 -9.111 -81.915 1.00 73.94 189 GLN A CA 1
ATOM 1476 C C . GLN A 1 189 ? 44.602 -8.461 -80.700 1.00 73.94 189 GLN A C 1
ATOM 1478 O O . GLN A 1 189 ? 44.272 -8.790 -79.558 1.00 73.94 189 GLN A O 1
ATOM 1483 N N . ASN A 1 190 ? 45.493 -7.488 -80.909 1.00 76.44 190 ASN A N 1
ATOM 1484 C CA . ASN A 1 190 ? 46.130 -6.741 -79.822 1.00 76.44 190 ASN A CA 1
ATOM 1485 C C . ASN A 1 190 ? 45.120 -5.888 -79.031 1.00 76.44 190 ASN A C 1
ATOM 1487 O O . ASN A 1 190 ? 45.171 -5.858 -77.798 1.00 76.44 190 ASN A O 1
ATOM 1491 N N . PHE A 1 191 ? 44.162 -5.245 -79.710 1.00 74.25 191 PHE A N 1
ATOM 1492 C CA . PHE A 1 191 ? 43.079 -4.501 -79.054 1.00 74.25 191 PHE A CA 1
ATOM 1493 C C . PHE A 1 191 ? 42.136 -5.412 -78.261 1.00 74.25 191 PHE A C 1
ATOM 1495 O O . PHE A 1 191 ? 41.809 -5.096 -77.114 1.00 74.25 191 PHE A O 1
ATOM 1502 N N . ASP A 1 192 ? 41.739 -6.552 -78.823 1.00 79.44 192 ASP A N 1
ATOM 1503 C CA . ASP A 1 192 ? 40.894 -7.529 -78.130 1.00 79.44 192 ASP A CA 1
ATOM 1504 C C . ASP A 1 192 ? 41.595 -8.099 -76.890 1.00 79.44 192 ASP A C 1
ATOM 1506 O O . ASP A 1 192 ? 40.974 -8.246 -75.832 1.00 79.44 192 ASP A O 1
ATOM 1510 N N . THR A 1 193 ? 42.908 -8.331 -76.976 1.00 82.44 193 THR A N 1
ATOM 1511 C CA . THR A 1 193 ? 43.729 -8.779 -75.842 1.00 82.44 193 THR A CA 1
ATOM 1512 C C . THR A 1 193 ? 43.797 -7.711 -74.743 1.00 82.44 193 THR A C 1
ATOM 1514 O O . THR A 1 193 ? 43.578 -8.019 -73.571 1.00 82.44 193 THR A O 1
ATOM 1517 N N . LEU A 1 194 ? 43.990 -6.437 -75.101 1.00 84.88 194 LEU A N 1
ATOM 1518 C CA . LEU A 1 194 ? 43.965 -5.308 -74.159 1.00 84.88 194 LEU A CA 1
ATOM 1519 C C . LEU A 1 194 ? 42.602 -5.134 -73.474 1.00 84.88 194 LEU A C 1
ATOM 1521 O O . LEU A 1 194 ? 42.541 -4.887 -72.268 1.00 84.88 194 LEU A O 1
ATOM 1525 N N . ILE A 1 195 ? 41.497 -5.287 -74.211 1.00 82.81 195 ILE A N 1
ATOM 1526 C CA . ILE A 1 195 ? 40.140 -5.227 -73.645 1.00 82.81 195 ILE A CA 1
ATOM 1527 C C . ILE A 1 195 ? 39.902 -6.404 -72.695 1.00 82.81 195 ILE A C 1
ATOM 1529 O O . ILE A 1 195 ? 39.299 -6.221 -71.633 1.00 82.81 195 ILE A O 1
ATOM 1533 N N . ALA A 1 196 ? 40.379 -7.602 -73.041 1.00 81.50 196 ALA A N 1
ATOM 1534 C CA . ALA A 1 196 ? 40.299 -8.769 -72.171 1.00 81.50 196 ALA A CA 1
ATOM 1535 C C . ALA A 1 196 ? 41.101 -8.559 -70.876 1.00 81.50 196 ALA A C 1
ATOM 1537 O O . ALA A 1 196 ? 40.569 -8.773 -69.786 1.00 81.50 196 ALA A O 1
ATOM 1538 N N . GLU A 1 197 ? 42.332 -8.048 -70.963 1.00 84.31 197 GLU A N 1
ATOM 1539 C CA . GLU A 1 197 ? 43.140 -7.708 -69.788 1.00 84.31 197 GLU A CA 1
ATOM 1540 C C . GLU A 1 197 ? 42.497 -6.616 -68.924 1.00 84.31 197 GLU A C 1
ATOM 1542 O O . GLU A 1 197 ? 42.484 -6.723 -67.695 1.00 84.31 197 GLU A O 1
ATOM 1547 N N . ALA A 1 198 ? 41.932 -5.576 -69.543 1.00 82.56 198 ALA A N 1
ATOM 1548 C CA . ALA A 1 198 ? 41.232 -4.509 -68.834 1.00 82.56 198 ALA A CA 1
ATOM 1549 C C . ALA A 1 198 ? 39.987 -5.036 -68.103 1.00 82.56 198 ALA A C 1
ATOM 1551 O O . ALA A 1 198 ? 39.738 -4.649 -66.960 1.00 82.56 198 ALA A O 1
ATOM 1552 N N . ARG A 1 199 ? 39.238 -5.964 -68.715 1.00 84.75 199 ARG A N 1
ATOM 1553 C CA . ARG A 1 199 ? 38.097 -6.642 -68.078 1.00 84.75 199 ARG A CA 1
ATOM 1554 C C . ARG A 1 199 ? 38.531 -7.483 -66.886 1.00 84.75 199 ARG A C 1
ATOM 1556 O O . ARG A 1 199 ? 37.929 -7.352 -65.827 1.00 84.75 199 ARG A O 1
ATOM 1563 N N . VAL A 1 200 ? 39.594 -8.274 -67.026 1.00 91.56 200 VAL A N 1
ATOM 1564 C CA . VAL A 1 200 ? 40.128 -9.095 -65.927 1.00 91.56 200 VAL A CA 1
ATOM 1565 C C . VAL A 1 200 ? 40.600 -8.215 -64.766 1.00 91.56 200 VAL A C 1
ATOM 1567 O O . VAL A 1 200 ? 40.288 -8.504 -63.611 1.00 91.56 200 VAL A O 1
ATOM 1570 N N . LYS A 1 201 ? 41.289 -7.101 -65.047 1.00 87.81 201 LYS A N 1
ATOM 1571 C CA . LYS A 1 201 ? 41.707 -6.134 -64.016 1.00 87.81 201 LYS A CA 1
ATOM 1572 C C . LYS A 1 201 ? 40.506 -5.468 -63.336 1.00 87.81 201 LYS A C 1
ATOM 1574 O O . LYS A 1 201 ? 40.484 -5.371 -62.111 1.00 87.81 201 LYS A O 1
ATOM 1579 N N . ALA A 1 202 ? 39.493 -5.051 -64.097 1.00 84.06 202 ALA A N 1
ATOM 1580 C CA . ALA A 1 202 ? 38.269 -4.475 -63.542 1.00 84.06 202 ALA A CA 1
ATOM 1581 C C . ALA A 1 202 ? 37.512 -5.483 -62.661 1.00 84.06 202 ALA A C 1
ATOM 1583 O O . ALA A 1 202 ? 37.064 -5.140 -61.568 1.00 84.06 202 ALA A O 1
ATOM 1584 N N . GLU A 1 203 ? 37.420 -6.739 -63.095 1.00 88.62 203 GLU A N 1
ATOM 1585 C CA . GLU A 1 203 ? 36.768 -7.811 -62.346 1.00 88.62 203 GLU A CA 1
ATOM 1586 C C . GLU A 1 203 ? 37.531 -8.149 -61.056 1.00 88.62 203 GLU A C 1
ATOM 1588 O O . GLU A 1 203 ? 36.913 -8.292 -60.000 1.00 88.62 203 GLU A O 1
ATOM 1593 N N . ALA A 1 204 ? 38.868 -8.147 -61.090 1.00 89.69 204 ALA A N 1
ATOM 1594 C CA . ALA A 1 204 ? 39.705 -8.300 -59.900 1.00 89.69 204 ALA A CA 1
ATOM 1595 C C . ALA A 1 204 ? 39.510 -7.153 -58.888 1.00 89.69 204 ALA A C 1
ATOM 1597 O O . ALA A 1 204 ? 39.388 -7.403 -57.687 1.00 89.69 204 ALA A O 1
ATOM 1598 N N . ILE A 1 205 ? 39.413 -5.901 -59.351 1.00 88.44 205 ILE A N 1
ATOM 1599 C CA . ILE A 1 205 ? 39.139 -4.741 -58.484 1.00 88.44 205 ILE A CA 1
ATOM 1600 C C . ILE A 1 205 ? 37.738 -4.847 -57.861 1.00 88.44 205 ILE A C 1
ATOM 1602 O O . ILE A 1 205 ? 37.570 -4.598 -56.665 1.00 88.44 205 ILE A O 1
ATOM 1606 N N . ILE A 1 206 ? 36.726 -5.259 -58.629 1.00 87.06 206 ILE A N 1
ATOM 1607 C CA . ILE A 1 206 ? 35.360 -5.462 -58.115 1.00 87.06 206 ILE A CA 1
ATOM 1608 C C . ILE A 1 206 ? 35.337 -6.572 -57.057 1.00 87.06 206 ILE A C 1
ATOM 1610 O O . ILE A 1 206 ? 34.726 -6.408 -56.001 1.00 87.06 206 ILE A O 1
ATOM 1614 N N . GLN A 1 207 ? 36.027 -7.688 -57.298 1.00 90.44 207 GLN A N 1
ATOM 1615 C CA . GLN A 1 207 ? 36.116 -8.779 -56.327 1.00 90.44 207 GLN A CA 1
ATOM 1616 C C . GLN A 1 207 ? 36.847 -8.349 -55.048 1.00 90.44 207 GLN A C 1
ATOM 1618 O O . GLN A 1 207 ? 36.360 -8.627 -53.952 1.00 90.44 207 GLN A O 1
ATOM 1623 N N . SER A 1 208 ? 37.957 -7.615 -55.170 1.00 90.12 208 SER A N 1
ATOM 1624 C CA . SER A 1 208 ? 38.703 -7.090 -54.018 1.00 90.12 208 SER A CA 1
ATOM 1625 C C . SER A 1 208 ? 37.865 -6.116 -53.192 1.00 90.12 208 SER A C 1
ATOM 1627 O O . SER A 1 208 ? 37.749 -6.265 -51.978 1.00 90.12 208 SER A O 1
ATOM 1629 N N . THR A 1 209 ? 37.219 -5.145 -53.843 1.00 86.12 209 THR A N 1
ATOM 1630 C CA . THR A 1 209 ? 36.380 -4.152 -53.150 1.00 86.12 209 THR A CA 1
ATOM 1631 C C . THR A 1 209 ? 35.166 -4.792 -52.481 1.00 86.12 209 THR A C 1
ATOM 1633 O O . THR A 1 209 ? 34.790 -4.400 -51.375 1.00 86.12 209 THR A O 1
ATOM 1636 N N . ARG A 1 210 ? 34.580 -5.825 -53.099 1.00 88.06 210 ARG A N 1
ATOM 1637 C CA . ARG A 1 210 ? 33.510 -6.621 -52.492 1.00 88.06 210 ARG A CA 1
ATOM 1638 C C . ARG A 1 210 ? 33.992 -7.387 -51.260 1.00 88.06 210 ARG A C 1
ATOM 1640 O O . ARG A 1 210 ? 33.317 -7.340 -50.235 1.00 88.06 210 ARG A O 1
ATOM 1647 N N . ALA A 1 211 ? 35.147 -8.046 -51.335 1.00 87.12 211 ALA A N 1
ATOM 1648 C CA . ALA A 1 211 ? 35.718 -8.773 -50.202 1.00 87.12 211 ALA A CA 1
ATOM 1649 C C . ALA A 1 211 ? 36.035 -7.836 -49.022 1.00 87.12 211 ALA A C 1
ATOM 1651 O O . ALA A 1 211 ? 35.735 -8.157 -47.871 1.00 87.12 211 ALA A O 1
ATOM 1652 N N . GLU A 1 212 ? 36.569 -6.643 -49.297 1.00 88.25 212 GLU A N 1
ATOM 1653 C CA . GLU A 1 212 ? 36.788 -5.608 -48.280 1.00 88.25 212 GLU A CA 1
ATOM 1654 C C . GLU A 1 212 ? 35.469 -5.137 -47.644 1.00 88.25 212 GLU A C 1
ATOM 1656 O O . GLU A 1 212 ? 35.374 -5.030 -46.419 1.00 88.25 212 GLU A O 1
ATOM 1661 N N . ALA A 1 213 ? 34.424 -4.912 -48.445 1.00 79.38 213 ALA A N 1
ATOM 1662 C CA . ALA A 1 213 ? 33.106 -4.527 -47.941 1.00 79.38 213 ALA A CA 1
ATOM 1663 C C . ALA A 1 213 ? 32.460 -5.628 -47.073 1.00 79.38 213 ALA A C 1
ATOM 1665 O O . ALA A 1 213 ? 31.886 -5.335 -46.019 1.00 79.38 213 ALA A O 1
ATOM 1666 N N . GLU A 1 214 ? 32.583 -6.898 -47.462 1.00 86.75 214 GLU A N 1
ATOM 1667 C CA . GLU A 1 214 ? 32.100 -8.049 -46.684 1.00 86.75 214 GLU A CA 1
ATOM 1668 C C . GLU A 1 214 ? 32.862 -8.195 -45.350 1.00 86.75 214 GLU A C 1
ATOM 1670 O O . GLU A 1 214 ? 32.254 -8.417 -44.300 1.00 86.75 214 GLU A O 1
ATOM 1675 N N . MET A 1 215 ? 34.177 -7.961 -45.346 1.00 85.62 215 MET A N 1
ATOM 1676 C CA . MET A 1 215 ? 34.997 -7.940 -44.126 1.00 85.62 215 MET A CA 1
ATOM 1677 C C . MET A 1 215 ? 34.584 -6.814 -43.170 1.00 85.62 215 MET A C 1
ATOM 1679 O O . MET A 1 215 ? 34.404 -7.041 -41.968 1.00 85.62 215 MET A O 1
ATOM 1683 N N . VAL A 1 216 ? 34.398 -5.595 -43.688 1.00 89.88 216 VAL A N 1
ATOM 1684 C CA . VAL A 1 216 ? 34.002 -4.435 -42.877 1.00 89.88 216 VAL A CA 1
ATOM 1685 C C . VAL A 1 216 ? 32.613 -4.644 -42.285 1.00 89.88 216 VAL A C 1
ATOM 1687 O O . VAL A 1 216 ? 32.446 -4.466 -41.077 1.00 89.88 216 VAL A O 1
ATOM 1690 N N . THR A 1 217 ? 31.638 -5.070 -43.091 1.00 85.31 217 THR A N 1
ATOM 1691 C CA . THR A 1 217 ? 30.262 -5.309 -42.626 1.00 85.31 217 THR A CA 1
ATOM 1692 C C . THR A 1 217 ? 30.203 -6.411 -41.572 1.00 85.31 217 THR A C 1
ATOM 1694 O O . THR A 1 217 ? 29.625 -6.189 -40.508 1.00 85.31 217 THR A O 1
ATOM 1697 N N . SER A 1 218 ? 30.875 -7.544 -41.793 1.00 88.38 218 SER A N 1
ATOM 1698 C CA . SER A 1 218 ? 30.968 -8.629 -40.808 1.00 88.38 218 SER A CA 1
ATOM 1699 C C . SER A 1 218 ? 31.614 -8.162 -39.496 1.00 88.38 218 SER A C 1
ATOM 1701 O O . SER A 1 218 ? 31.084 -8.414 -38.411 1.00 88.38 218 SER A O 1
ATOM 1703 N N . SER A 1 219 ? 32.703 -7.385 -39.573 1.00 86.69 219 SER A N 1
ATOM 1704 C CA . SER A 1 219 ? 33.375 -6.841 -38.384 1.00 86.69 219 SER A CA 1
ATOM 1705 C C . SER A 1 219 ? 32.512 -5.841 -37.604 1.00 86.69 219 SER A C 1
ATOM 1707 O O . SER A 1 219 ? 32.592 -5.771 -36.373 1.00 86.69 219 SER A O 1
ATOM 1709 N N . LEU A 1 220 ? 31.698 -5.044 -38.305 1.00 87.12 220 LEU A N 1
ATOM 1710 C CA . LEU A 1 220 ? 30.815 -4.055 -37.698 1.00 87.12 220 LEU A CA 1
ATOM 1711 C C . LEU A 1 220 ? 29.641 -4.758 -37.013 1.00 87.12 220 LEU A C 1
ATOM 1713 O O . LEU A 1 220 ? 29.379 -4.499 -35.842 1.00 87.12 220 LEU A O 1
ATOM 1717 N N . ILE A 1 221 ? 29.014 -5.716 -37.704 1.00 87.25 221 ILE A N 1
ATOM 1718 C CA . ILE A 1 221 ? 27.931 -6.545 -37.166 1.00 87.25 221 ILE A CA 1
ATOM 1719 C C . ILE A 1 221 ? 28.413 -7.294 -35.922 1.00 87.25 221 ILE A C 1
ATOM 1721 O O . ILE A 1 221 ? 27.772 -7.209 -34.876 1.00 87.25 221 ILE A O 1
ATOM 1725 N N . GLY A 1 222 ? 29.580 -7.942 -35.984 1.00 89.00 222 GLY A N 1
ATOM 1726 C CA . GLY A 1 222 ? 30.165 -8.649 -34.844 1.00 89.00 222 GLY A CA 1
ATOM 1727 C C . GLY A 1 222 ? 30.417 -7.741 -33.636 1.00 89.00 222 GLY A C 1
ATOM 1728 O O . GLY A 1 222 ? 30.083 -8.113 -32.511 1.00 89.00 222 GLY A O 1
ATOM 1729 N N . ARG A 1 223 ? 30.932 -6.520 -33.855 1.00 88.12 223 ARG A N 1
ATOM 1730 C CA . ARG A 1 223 ? 31.092 -5.524 -32.781 1.00 88.12 223 ARG A CA 1
ATOM 1731 C C . ARG A 1 223 ? 29.751 -5.097 -32.192 1.00 88.12 223 ARG A C 1
ATOM 1733 O O . ARG A 1 223 ? 29.597 -5.161 -30.977 1.00 88.12 223 ARG A O 1
ATOM 1740 N N . THR A 1 224 ? 28.776 -4.741 -33.028 1.00 85.00 224 THR A N 1
ATOM 1741 C CA . THR A 1 224 ? 27.450 -4.306 -32.554 1.00 85.00 224 THR A CA 1
ATOM 1742 C C . THR A 1 224 ? 26.704 -5.407 -31.801 1.00 85.00 224 THR A C 1
ATOM 1744 O O . THR A 1 224 ? 26.110 -5.139 -30.761 1.00 85.00 224 THR A O 1
ATOM 1747 N N . LEU A 1 225 ? 26.783 -6.660 -32.263 1.00 88.19 225 LEU A N 1
ATOM 1748 C CA . LEU A 1 225 ? 26.196 -7.807 -31.570 1.00 88.19 225 LEU A CA 1
ATOM 1749 C C . LEU A 1 225 ? 26.911 -8.081 -30.245 1.00 88.19 225 LEU A C 1
ATOM 1751 O O . LEU A 1 225 ? 26.256 -8.374 -29.248 1.00 88.19 225 LEU A O 1
ATOM 1755 N N . GLY A 1 226 ? 28.239 -7.949 -30.208 1.00 89.56 226 GLY A N 1
ATOM 1756 C CA . GLY A 1 226 ? 29.019 -8.097 -28.982 1.00 89.56 226 GLY A CA 1
ATOM 1757 C C . GLY A 1 226 ? 28.704 -7.023 -27.937 1.00 89.56 226 GLY A C 1
ATOM 1758 O O . GLY A 1 226 ? 28.592 -7.333 -26.753 1.00 89.56 226 GLY A O 1
ATOM 1759 N N . GLU A 1 227 ? 28.534 -5.768 -28.357 1.00 91.50 227 GLU A N 1
ATOM 1760 C CA . GLU A 1 227 ? 28.103 -4.672 -27.480 1.00 91.50 227 GLU A CA 1
ATOM 1761 C C . GLU A 1 227 ? 26.674 -4.888 -26.977 1.00 91.50 227 GLU A C 1
ATOM 1763 O O . GLU A 1 227 ? 26.435 -4.797 -25.772 1.00 91.50 227 GLU A O 1
ATOM 1768 N N . LEU A 1 228 ? 25.751 -5.273 -27.863 1.00 89.69 228 LEU A N 1
ATOM 1769 C CA . LEU A 1 228 ? 24.369 -5.574 -27.495 1.00 89.69 228 LEU A CA 1
ATOM 1770 C C . LEU A 1 228 ? 24.283 -6.739 -26.498 1.00 89.69 228 LEU A C 1
ATOM 1772 O O . LEU A 1 228 ? 23.524 -6.663 -25.535 1.00 89.69 228 LEU A O 1
ATOM 1776 N N . ASN A 1 229 ? 25.088 -7.791 -26.681 1.00 92.50 229 ASN A N 1
ATOM 1777 C CA . ASN A 1 229 ? 25.123 -8.922 -25.755 1.00 92.50 229 ASN A CA 1
ATOM 1778 C C . ASN A 1 229 ? 25.681 -8.521 -24.379 1.00 92.50 229 ASN A C 1
ATOM 1780 O O . ASN A 1 229 ? 25.129 -8.914 -23.356 1.00 92.50 229 ASN A O 1
ATOM 1784 N N . LYS A 1 230 ? 26.723 -7.678 -24.334 1.00 93.81 230 LYS A N 1
ATOM 1785 C CA . LYS A 1 230 ? 27.250 -7.135 -23.068 1.00 93.81 230 LYS A CA 1
ATOM 1786 C C . LYS A 1 230 ? 26.218 -6.280 -22.334 1.00 93.81 230 LYS A C 1
ATOM 1788 O O . LYS A 1 230 ? 26.104 -6.384 -21.115 1.00 93.81 230 LYS A O 1
ATOM 1793 N N . GLU A 1 231 ? 25.474 -5.439 -23.049 1.00 91.44 231 GLU A N 1
ATOM 1794 C CA . GLU A 1 231 ? 24.385 -4.654 -22.454 1.00 91.44 231 GLU A CA 1
ATOM 1795 C C . GLU A 1 231 ? 23.246 -5.551 -21.957 1.00 91.44 231 GLU A C 1
ATOM 1797 O O . GLU A 1 231 ? 22.721 -5.334 -20.865 1.00 91.44 231 GLU A O 1
ATOM 1802 N N . HIS A 1 232 ? 22.909 -6.609 -22.698 1.00 92.44 232 HIS A N 1
ATOM 1803 C CA . HIS A 1 232 ? 21.919 -7.589 -22.262 1.00 92.44 232 HIS A CA 1
ATOM 1804 C C . HIS A 1 232 ? 22.339 -8.298 -20.965 1.00 92.44 232 HIS A C 1
ATOM 1806 O O . HIS A 1 232 ? 21.555 -8.360 -20.018 1.00 92.44 232 HIS A O 1
ATOM 1812 N N . GLU A 1 233 ? 23.588 -8.762 -20.873 1.00 93.12 233 GLU A N 1
ATOM 1813 C CA . GLU A 1 233 ? 24.133 -9.377 -19.655 1.00 93.12 233 GLU A CA 1
ATOM 1814 C C . GLU A 1 233 ? 24.154 -8.399 -18.469 1.00 93.12 233 GLU A C 1
ATOM 1816 O O . GLU A 1 233 ? 23.787 -8.769 -17.351 1.00 93.12 233 GLU A O 1
ATOM 1821 N N . ARG A 1 234 ? 24.509 -7.127 -18.702 1.00 94.00 234 ARG A N 1
ATOM 1822 C CA . ARG A 1 234 ? 24.448 -6.072 -17.674 1.00 94.00 234 ARG A CA 1
ATOM 1823 C C . ARG A 1 234 ? 23.026 -5.843 -17.172 1.00 94.00 234 ARG A C 1
ATOM 1825 O O . ARG A 1 234 ? 22.824 -5.733 -15.962 1.00 94.00 234 ARG A O 1
ATOM 1832 N N . LEU A 1 235 ? 22.049 -5.780 -18.076 1.00 92.06 235 LEU A N 1
ATOM 1833 C CA . LEU A 1 235 ? 20.640 -5.616 -17.717 1.00 92.06 235 LEU A CA 1
ATOM 1834 C C . LEU A 1 235 ? 20.121 -6.819 -16.927 1.00 92.06 235 LEU A C 1
ATOM 1836 O O . LEU A 1 235 ? 19.458 -6.626 -15.910 1.00 92.06 235 LEU A O 1
ATOM 1840 N N . LEU A 1 236 ? 20.466 -8.044 -17.331 1.00 93.12 236 LEU A N 1
ATOM 1841 C CA . LEU A 1 236 ? 20.114 -9.252 -16.582 1.00 93.12 236 LEU A CA 1
ATOM 1842 C C . LEU A 1 236 ? 20.686 -9.224 -15.160 1.00 93.12 236 LEU A C 1
ATOM 1844 O O . LEU A 1 236 ? 19.948 -9.470 -14.206 1.00 93.12 236 LEU A O 1
ATOM 1848 N N . ALA A 1 237 ? 21.958 -8.853 -14.997 1.00 93.88 237 ALA A N 1
ATOM 1849 C CA . ALA A 1 237 ? 22.582 -8.727 -13.680 1.00 93.88 237 ALA A CA 1
ATOM 1850 C C . ALA A 1 237 ? 21.919 -7.634 -12.819 1.00 93.88 237 ALA A C 1
ATOM 1852 O O . ALA A 1 237 ? 21.692 -7.825 -11.623 1.00 93.88 237 ALA A O 1
ATOM 1853 N N . ALA A 1 238 ? 21.561 -6.493 -13.417 1.00 92.38 238 ALA A N 1
ATOM 1854 C CA . ALA A 1 238 ? 20.858 -5.419 -12.720 1.00 92.38 238 ALA A CA 1
ATOM 1855 C C . ALA A 1 238 ? 19.459 -5.854 -12.250 1.00 92.38 238 ALA A C 1
ATOM 1857 O O . ALA A 1 238 ? 19.081 -5.575 -11.111 1.00 92.38 238 ALA A O 1
ATOM 1858 N N . VAL A 1 239 ? 18.716 -6.578 -13.094 1.00 92.06 239 VAL A N 1
ATOM 1859 C CA . VAL A 1 239 ? 17.399 -7.132 -12.746 1.00 92.06 239 VAL A CA 1
ATOM 1860 C C . VAL A 1 239 ? 17.525 -8.166 -11.629 1.00 92.06 239 VAL A C 1
ATOM 1862 O O . VAL A 1 239 ? 16.778 -8.088 -10.658 1.00 92.06 239 VAL A O 1
ATOM 1865 N N . GLN A 1 240 ? 18.489 -9.085 -11.707 1.00 93.88 240 GLN A N 1
ATOM 1866 C CA . GLN A 1 240 ? 18.727 -10.079 -10.654 1.00 93.88 240 GLN A CA 1
ATOM 1867 C C . GLN A 1 240 ? 19.053 -9.421 -9.307 1.00 93.88 240 GLN A C 1
ATOM 1869 O O . GLN A 1 240 ? 18.471 -9.791 -8.289 1.00 93.88 240 GLN A O 1
ATOM 1874 N N . ASN A 1 241 ? 19.907 -8.393 -9.300 1.00 94.94 241 ASN A N 1
ATOM 1875 C CA . ASN A 1 241 ? 20.208 -7.628 -8.089 1.00 94.94 241 ASN A CA 1
ATOM 1876 C C . ASN A 1 241 ? 18.975 -6.900 -7.533 1.00 94.94 241 ASN A C 1
ATOM 1878 O O . ASN A 1 241 ? 18.774 -6.866 -6.319 1.00 94.94 241 ASN A O 1
ATOM 1882 N N . ALA A 1 242 ? 18.138 -6.323 -8.399 1.00 90.75 242 ALA A N 1
ATOM 1883 C CA . ALA A 1 242 ? 16.905 -5.662 -7.979 1.00 90.75 242 ALA A CA 1
ATOM 1884 C C . ALA A 1 242 ? 15.902 -6.654 -7.369 1.00 90.75 242 ALA A C 1
ATOM 1886 O O . ALA A 1 242 ? 15.311 -6.355 -6.331 1.00 90.75 242 ALA A O 1
ATOM 1887 N N . VAL A 1 243 ? 15.755 -7.842 -7.969 1.00 94.50 243 VAL A N 1
ATOM 1888 C CA . VAL A 1 243 ? 14.917 -8.924 -7.432 1.00 94.50 243 VAL A CA 1
ATOM 1889 C C . VAL A 1 243 ? 15.435 -9.360 -6.067 1.00 94.50 243 VAL A C 1
ATOM 1891 O O . VAL A 1 243 ? 14.671 -9.325 -5.106 1.00 94.50 243 VAL A O 1
ATOM 1894 N N . HIS A 1 244 ? 16.730 -9.655 -5.941 1.00 94.38 244 HIS A N 1
ATOM 1895 C CA . HIS A 1 244 ? 17.315 -10.082 -4.670 1.00 94.38 244 HIS A CA 1
ATOM 1896 C C . HIS A 1 244 ? 17.098 -9.046 -3.559 1.00 94.38 244 HIS A C 1
ATOM 1898 O O . HIS A 1 244 ? 16.624 -9.370 -2.473 1.00 94.38 244 HIS A O 1
ATOM 1904 N N . LYS A 1 245 ? 17.330 -7.764 -3.863 1.00 95.44 245 LYS A N 1
ATOM 1905 C CA . LYS A 1 245 ? 17.085 -6.673 -2.914 1.00 95.44 245 LYS A CA 1
ATOM 1906 C C . LYS A 1 245 ? 15.607 -6.555 -2.529 1.00 95.44 245 LYS A C 1
ATOM 1908 O O . LYS A 1 245 ? 15.294 -6.263 -1.378 1.00 95.44 245 LYS A O 1
ATOM 1913 N N . SER A 1 246 ? 14.690 -6.772 -3.472 1.00 91.38 246 SER A N 1
ATOM 1914 C CA . SER A 1 246 ? 13.253 -6.764 -3.177 1.00 91.38 246 SER A CA 1
ATOM 1915 C C . SER A 1 246 ? 12.843 -7.928 -2.268 1.00 91.38 246 SER A C 1
ATOM 1917 O O . SER A 1 246 ? 12.049 -7.727 -1.351 1.00 91.38 246 SER A O 1
ATOM 1919 N N . GLU A 1 247 ? 13.435 -9.111 -2.449 1.00 94.19 247 GLU A N 1
AT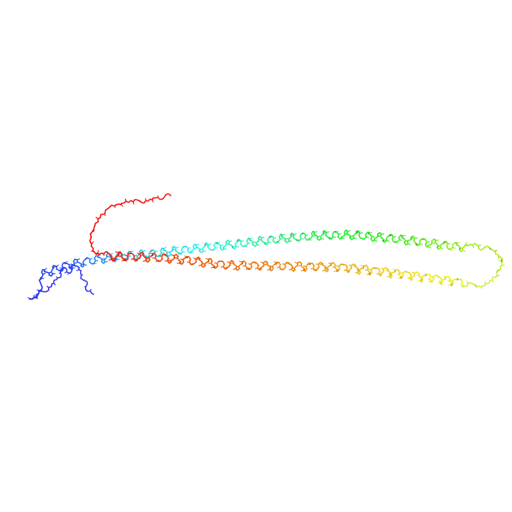OM 1920 C CA . GLU A 1 247 ? 13.202 -10.279 -1.595 1.00 94.19 247 GLU A CA 1
ATOM 1921 C C . GLU A 1 247 ? 13.704 -10.045 -0.166 1.00 94.19 247 GLU A C 1
ATOM 1923 O O . GLU A 1 247 ? 12.997 -10.368 0.790 1.00 94.19 247 GLU A O 1
ATOM 1928 N N . GLU A 1 248 ? 14.878 -9.428 -0.002 1.00 95.81 248 GLU A N 1
ATOM 1929 C CA . GLU A 1 248 ? 15.408 -9.055 1.315 1.00 95.81 248 GLU A CA 1
ATOM 1930 C C . GLU A 1 248 ? 14.492 -8.069 2.046 1.00 95.81 248 GLU A C 1
ATOM 1932 O O . GLU A 1 248 ? 14.199 -8.260 3.227 1.00 95.81 248 GLU A O 1
ATOM 1937 N N . ILE A 1 249 ? 13.983 -7.050 1.343 1.00 94.12 249 ILE A N 1
ATOM 1938 C CA . ILE A 1 249 ? 13.046 -6.073 1.916 1.00 94.12 249 ILE A CA 1
ATOM 1939 C C . ILE A 1 249 ? 11.750 -6.762 2.354 1.00 94.12 249 ILE A C 1
ATOM 1941 O O . ILE A 1 249 ? 11.267 -6.521 3.460 1.00 94.12 249 ILE A O 1
ATOM 1945 N N . VAL A 1 250 ? 11.193 -7.643 1.518 1.00 95.38 250 VAL A N 1
ATOM 1946 C CA . VAL A 1 250 ? 9.972 -8.393 1.854 1.00 95.38 250 VAL A CA 1
ATOM 1947 C C . VAL A 1 250 ? 10.202 -9.303 3.060 1.00 95.38 250 VAL A C 1
ATOM 1949 O O . VAL A 1 250 ? 9.344 -9.387 3.940 1.00 95.38 250 VAL A O 1
ATOM 1952 N N . LYS A 1 251 ? 11.362 -9.963 3.135 1.00 96.06 251 LYS A N 1
ATOM 1953 C CA . LYS A 1 251 ? 11.719 -10.819 4.267 1.00 96.06 251 LYS A CA 1
ATOM 1954 C C . LYS A 1 251 ? 11.859 -10.014 5.561 1.00 96.06 251 LYS A C 1
ATOM 1956 O O . LYS A 1 251 ? 11.253 -10.393 6.559 1.00 96.06 251 LYS A O 1
ATOM 1961 N N . ALA A 1 252 ? 12.569 -8.887 5.529 1.00 95.31 252 ALA A N 1
ATOM 1962 C CA . ALA A 1 252 ? 12.719 -8.000 6.682 1.00 95.31 252 ALA A CA 1
ATOM 1963 C C . ALA A 1 252 ? 11.362 -7.456 7.162 1.00 95.31 252 ALA A C 1
ATOM 1965 O O . ALA A 1 252 ? 11.040 -7.550 8.344 1.00 95.31 252 ALA A O 1
ATOM 1966 N N . ALA A 1 253 ? 10.517 -6.984 6.239 1.00 93.12 253 ALA A N 1
ATOM 1967 C CA . ALA A 1 253 ? 9.177 -6.497 6.567 1.00 93.12 253 ALA A CA 1
ATOM 1968 C C . ALA A 1 253 ? 8.300 -7.592 7.200 1.00 93.12 253 ALA A C 1
ATOM 1970 O O . ALA A 1 253 ? 7.529 -7.327 8.125 1.00 93.12 253 ALA A O 1
ATOM 1971 N N . ARG A 1 254 ? 8.425 -8.840 6.731 1.00 94.12 254 ARG A N 1
ATOM 1972 C CA . ARG A 1 254 ? 7.721 -9.986 7.313 1.00 94.12 254 ARG A CA 1
ATOM 1973 C C . ARG A 1 254 ? 8.206 -10.299 8.727 1.00 94.12 254 ARG A C 1
ATOM 1975 O O . ARG A 1 254 ? 7.376 -10.499 9.610 1.00 94.12 254 ARG A O 1
ATOM 1982 N N . GLU A 1 255 ? 9.517 -10.323 8.950 1.00 94.81 255 GLU A N 1
ATOM 1983 C CA . GLU A 1 255 ? 10.102 -10.562 10.273 1.00 94.81 255 GLU A CA 1
ATOM 1984 C C . GLU A 1 255 ? 9.695 -9.469 11.275 1.00 94.81 255 GLU A C 1
ATOM 1986 O O . GLU A 1 255 ? 9.303 -9.781 12.401 1.00 94.81 255 GLU A O 1
ATOM 1991 N N . GLU A 1 256 ? 9.701 -8.198 10.865 1.00 93.44 256 GLU A N 1
ATOM 1992 C CA . GLU A 1 256 ? 9.220 -7.085 11.693 1.00 93.44 256 GLU A CA 1
ATOM 1993 C C . GLU A 1 256 ? 7.727 -7.207 12.022 1.00 93.44 256 GLU A C 1
ATOM 1995 O O . GLU A 1 256 ? 7.330 -7.022 13.176 1.00 93.44 256 GLU A O 1
ATOM 2000 N N . ALA A 1 257 ? 6.892 -7.575 11.044 1.00 91.31 257 ALA A N 1
ATOM 2001 C CA . ALA A 1 257 ? 5.463 -7.788 11.261 1.00 91.31 257 ALA A CA 1
ATOM 2002 C C . ALA A 1 257 ? 5.191 -8.947 12.239 1.00 91.31 257 ALA A C 1
ATOM 2004 O O . ALA A 1 257 ? 4.332 -8.833 13.120 1.00 91.31 257 ALA A O 1
ATOM 2005 N N . GLU A 1 258 ? 5.938 -10.049 12.125 1.00 92.81 258 GLU A N 1
ATOM 2006 C CA . GLU A 1 258 ? 5.848 -11.189 13.042 1.00 92.81 258 GLU A CA 1
ATOM 2007 C C . GLU A 1 258 ? 6.284 -10.794 14.464 1.00 92.81 258 GLU A C 1
ATOM 2009 O O . GLU A 1 258 ? 5.567 -11.076 15.429 1.00 92.81 258 GLU A O 1
ATOM 2014 N N . GLN A 1 259 ? 7.390 -10.056 14.609 1.00 93.56 259 GLN A N 1
ATOM 2015 C CA . GLN A 1 259 ? 7.839 -9.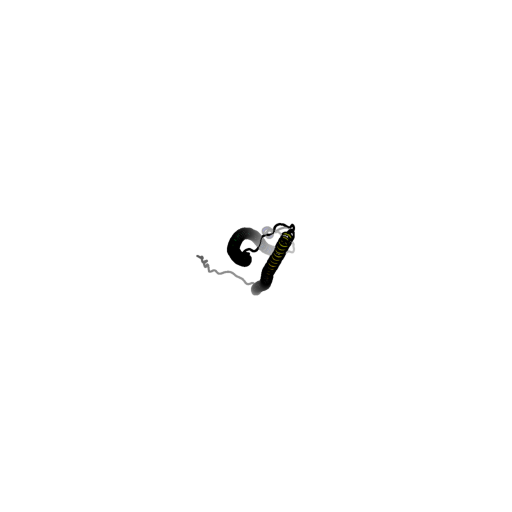536 15.905 1.00 93.56 259 GLN A CA 1
ATOM 2016 C C . GLN A 1 259 ? 6.817 -8.584 16.531 1.00 93.56 259 GLN A C 1
ATOM 2018 O O . GLN A 1 259 ? 6.536 -8.676 17.729 1.00 93.56 259 GLN A O 1
ATOM 2023 N N . PHE A 1 260 ? 6.227 -7.691 15.736 1.00 92.31 260 PHE A N 1
ATOM 2024 C CA . PHE A 1 260 ? 5.198 -6.770 16.206 1.00 92.31 260 PHE A CA 1
ATOM 2025 C C . PHE A 1 260 ? 3.951 -7.519 16.692 1.00 92.31 260 PHE A C 1
ATOM 2027 O O . PHE A 1 260 ? 3.408 -7.208 17.754 1.00 92.31 260 PHE A O 1
ATOM 2034 N N . ALA A 1 261 ? 3.524 -8.558 15.966 1.00 90.31 261 ALA A N 1
ATOM 2035 C CA . ALA A 1 261 ? 2.402 -9.399 16.368 1.00 90.31 261 ALA A CA 1
ATOM 2036 C C . ALA A 1 261 ? 2.679 -10.157 17.678 1.00 90.31 261 ALA A C 1
ATOM 2038 O O . ALA A 1 261 ? 1.792 -10.249 18.530 1.00 90.31 261 ALA A O 1
ATOM 2039 N N . VAL A 1 262 ? 3.896 -10.682 17.861 1.00 93.19 262 VAL A N 1
ATOM 2040 C CA . VAL A 1 262 ? 4.305 -11.364 19.101 1.00 93.19 262 VAL A CA 1
ATOM 2041 C C . VAL A 1 262 ? 4.337 -10.389 20.276 1.00 93.19 262 VAL A C 1
ATOM 2043 O O . VAL A 1 262 ? 3.739 -10.684 21.311 1.00 93.19 262 VAL A O 1
ATOM 2046 N N . ARG A 1 263 ? 4.954 -9.210 20.112 1.00 93.06 263 ARG A N 1
ATOM 2047 C CA . ARG A 1 263 ? 4.992 -8.168 21.152 1.00 93.06 263 ARG A CA 1
ATOM 2048 C C . ARG A 1 263 ? 3.591 -7.741 21.564 1.00 93.06 263 ARG A C 1
ATOM 2050 O O . ARG A 1 263 ? 3.258 -7.815 22.737 1.00 93.06 263 ARG A O 1
ATOM 2057 N N . ARG A 1 264 ? 2.719 -7.442 20.598 1.00 92.69 264 ARG A N 1
ATOM 2058 C CA . ARG A 1 264 ? 1.332 -7.051 20.881 1.00 92.69 264 ARG A CA 1
ATOM 2059 C C . ARG A 1 264 ? 0.554 -8.129 21.640 1.00 92.69 264 ARG A C 1
ATOM 2061 O O . ARG A 1 264 ? -0.251 -7.797 22.507 1.00 92.69 264 ARG A O 1
ATOM 2068 N N . LYS A 1 265 ? 0.766 -9.414 21.324 1.00 90.44 265 LYS A N 1
ATOM 2069 C CA . LYS A 1 265 ? 0.163 -10.525 22.081 1.00 90.44 265 LYS A CA 1
ATOM 2070 C C . LYS A 1 265 ? 0.708 -10.589 23.509 1.00 90.44 265 LYS A C 1
ATOM 2072 O O . LYS A 1 265 ? -0.088 -10.757 24.425 1.00 90.44 265 LYS A O 1
ATOM 2077 N N . SER A 1 266 ? 2.021 -10.436 23.693 1.00 93.44 266 SER A N 1
ATOM 2078 C CA . SER A 1 266 ? 2.655 -10.395 25.019 1.00 93.44 266 SER A CA 1
ATOM 2079 C C . SER A 1 266 ? 2.111 -9.241 25.861 1.00 93.44 266 SER A C 1
ATOM 2081 O O . SER A 1 266 ? 1.610 -9.473 26.958 1.00 93.44 266 SER A O 1
ATOM 2083 N N . ASP A 1 267 ? 2.095 -8.027 25.308 1.00 92.75 267 ASP A N 1
ATOM 2084 C CA . ASP A 1 267 ? 1.602 -6.823 25.983 1.00 92.75 267 ASP A CA 1
ATOM 2085 C C . ASP A 1 267 ? 0.124 -6.966 26.374 1.00 92.75 267 ASP A C 1
ATOM 2087 O O . ASP A 1 267 ? -0.278 -6.603 27.479 1.00 92.75 267 ASP A O 1
ATOM 2091 N N . ALA A 1 268 ? -0.703 -7.544 25.495 1.00 91.19 268 ALA A N 1
ATOM 2092 C CA . ALA A 1 268 ? -2.111 -7.801 25.788 1.00 91.19 268 ALA A CA 1
ATOM 2093 C C . ALA A 1 268 ? -2.296 -8.820 26.926 1.00 91.19 268 ALA A C 1
ATOM 2095 O O . ALA A 1 268 ? -3.179 -8.649 27.769 1.00 91.19 268 ALA A O 1
ATOM 2096 N N . VAL A 1 269 ? -1.465 -9.869 26.974 1.00 92.75 269 VAL A N 1
ATOM 2097 C CA . VAL A 1 269 ? -1.476 -10.856 28.065 1.00 92.75 269 VAL A CA 1
ATOM 2098 C C . VAL A 1 269 ? -1.042 -10.211 29.381 1.00 92.75 269 VAL A C 1
ATOM 2100 O O . VAL A 1 269 ? -1.699 -10.418 30.400 1.00 92.75 269 VAL A O 1
ATOM 2103 N N . GLU A 1 270 ? 0.006 -9.387 29.373 1.00 92.25 270 GLU A N 1
ATOM 2104 C CA . GLU A 1 270 ? 0.458 -8.655 30.560 1.00 92.25 270 GLU A CA 1
ATOM 2105 C C . GLU A 1 270 ? -0.610 -7.690 31.084 1.00 92.25 270 GLU A C 1
ATOM 2107 O O . GLU A 1 270 ? -0.896 -7.680 32.283 1.00 92.25 270 GLU A O 1
ATOM 2112 N N . GLN A 1 271 ? -1.269 -6.941 30.196 1.00 92.75 271 GLN A N 1
ATOM 2113 C CA . GLN A 1 271 ? -2.388 -6.068 30.560 1.00 92.75 271 GLN A CA 1
ATOM 2114 C C . GLN A 1 271 ? -3.554 -6.859 31.162 1.00 92.75 271 GLN A C 1
ATOM 2116 O O . GLN A 1 271 ? -4.118 -6.453 32.179 1.00 92.75 271 GLN A O 1
ATOM 2121 N N . CYS A 1 272 ? -3.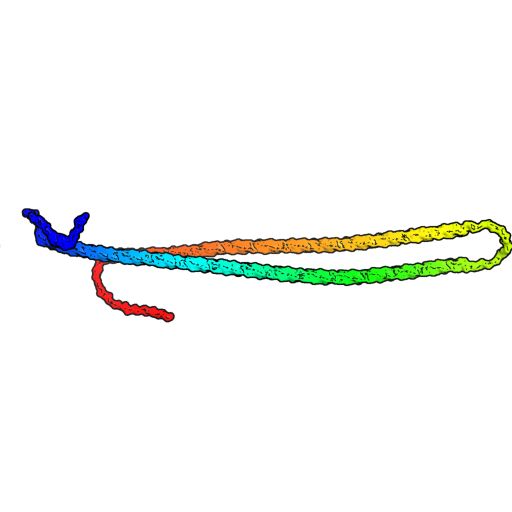901 -8.010 30.579 1.00 91.12 272 CYS A N 1
ATOM 2122 C CA . CYS A 1 272 ? -4.964 -8.868 31.100 1.00 91.12 272 CYS A CA 1
ATOM 2123 C C . CYS A 1 272 ? -4.618 -9.410 32.497 1.00 91.12 272 CYS A C 1
ATOM 2125 O O . CYS A 1 272 ? -5.437 -9.333 33.415 1.00 91.12 272 CYS A O 1
ATOM 2127 N N . ASN A 1 273 ? -3.377 -9.868 32.690 1.00 93.06 273 ASN A N 1
ATOM 2128 C CA . ASN A 1 273 ? -2.876 -10.328 33.984 1.00 93.06 273 ASN A CA 1
ATOM 2129 C C . ASN A 1 273 ? -2.878 -9.208 35.036 1.00 93.06 273 ASN A C 1
ATOM 2131 O O . ASN A 1 273 ? -3.256 -9.445 36.183 1.00 93.06 273 ASN A O 1
ATOM 2135 N N . ALA A 1 274 ? -2.509 -7.980 34.660 1.00 93.81 274 ALA A N 1
ATOM 2136 C CA . ALA A 1 274 ? -2.548 -6.825 35.555 1.00 93.81 274 ALA A CA 1
ATOM 2137 C C . ALA A 1 274 ? -3.980 -6.501 36.014 1.00 93.81 274 ALA A C 1
ATOM 2139 O O . ALA A 1 274 ? -4.219 -6.295 37.206 1.00 93.81 274 ALA A O 1
ATOM 2140 N N . VAL A 1 275 ? -4.947 -6.522 35.090 1.00 94.31 275 VAL A N 1
ATOM 2141 C CA . VAL A 1 275 ? -6.369 -6.310 35.406 1.00 94.31 275 VAL A CA 1
ATOM 2142 C C . VAL A 1 275 ? -6.902 -7.409 36.329 1.00 94.31 275 VAL A C 1
ATOM 2144 O O . VAL A 1 275 ? -7.620 -7.106 37.284 1.00 94.31 275 VAL A O 1
ATOM 2147 N N . LEU A 1 276 ? -6.526 -8.671 36.094 1.00 92.75 276 LEU A N 1
ATOM 2148 C CA . LEU A 1 276 ? -6.891 -9.794 36.963 1.00 92.75 276 LEU A CA 1
ATOM 2149 C C . LEU A 1 276 ? -6.341 -9.618 38.385 1.00 92.75 276 LEU A C 1
ATOM 2151 O O . LEU A 1 276 ? -7.101 -9.717 39.346 1.00 92.75 276 LEU A O 1
ATOM 2155 N N . LEU A 1 277 ? -5.061 -9.267 38.531 1.00 94.31 277 LEU A N 1
ATOM 2156 C CA . LEU A 1 277 ? -4.437 -8.989 39.832 1.00 94.31 277 LEU A CA 1
ATOM 2157 C C . LEU A 1 277 ? -5.120 -7.833 40.576 1.00 94.31 277 LEU A C 1
ATOM 2159 O O . LEU A 1 277 ? -5.321 -7.897 41.793 1.00 94.31 277 LEU A O 1
ATOM 2163 N N . GLU A 1 278 ? -5.502 -6.766 39.872 1.00 94.00 278 GLU A N 1
ATOM 2164 C CA . GLU A 1 278 ? -6.284 -5.687 40.477 1.00 94.00 278 GLU A CA 1
ATOM 2165 C C . GLU A 1 278 ? -7.672 -6.146 40.927 1.00 94.00 278 GLU A C 1
ATOM 2167 O O . GLU A 1 278 ? -8.136 -5.739 41.998 1.00 94.00 278 GLU A O 1
ATOM 2172 N N . ALA A 1 279 ? -8.341 -6.974 40.124 1.00 92.00 279 ALA A N 1
ATOM 2173 C CA . ALA A 1 279 ? -9.645 -7.525 40.461 1.00 92.00 279 ALA A CA 1
ATOM 2174 C C . ALA A 1 279 ? -9.562 -8.416 41.710 1.00 92.00 279 ALA A C 1
ATOM 2176 O O . ALA A 1 279 ? -10.377 -8.257 42.619 1.00 92.00 279 ALA A O 1
ATOM 2177 N N . GLU A 1 280 ? -8.541 -9.271 41.814 1.00 92.75 280 GLU A N 1
ATOM 2178 C CA . GLU A 1 280 ? -8.283 -10.097 42.999 1.00 92.75 280 GLU A CA 1
ATOM 2179 C C . GLU A 1 280 ? -8.015 -9.248 44.245 1.00 92.75 280 GLU A C 1
ATOM 2181 O O . GLU A 1 280 ? -8.597 -9.497 45.304 1.00 92.75 280 GLU A O 1
ATOM 2186 N N . ARG A 1 281 ? -7.199 -8.190 44.130 1.00 93.94 281 ARG A N 1
ATOM 2187 C CA . ARG A 1 281 ? -6.956 -7.249 45.239 1.00 93.94 281 ARG A CA 1
ATOM 2188 C C . ARG A 1 281 ? -8.243 -6.570 45.701 1.00 93.94 281 ARG A C 1
ATOM 2190 O O . ARG A 1 281 ? -8.502 -6.505 46.904 1.00 93.94 281 ARG A O 1
ATOM 2197 N N . LYS A 1 282 ? -9.062 -6.079 44.763 1.00 94.00 282 LYS A N 1
ATOM 2198 C CA . LYS A 1 282 ? -10.354 -5.440 45.065 1.00 94.00 282 LYS A CA 1
ATOM 2199 C C . LYS A 1 282 ? -11.321 -6.438 45.709 1.00 94.00 282 LYS A C 1
ATOM 2201 O O . LYS A 1 282 ? -11.921 -6.118 46.734 1.00 94.00 282 LYS A O 1
ATOM 2206 N N . ALA A 1 283 ? -11.419 -7.656 45.180 1.00 91.56 283 ALA A N 1
ATOM 2207 C CA . ALA A 1 283 ? -12.245 -8.723 45.742 1.00 91.56 283 ALA A CA 1
ATOM 2208 C C . ALA A 1 283 ? -11.802 -9.108 47.164 1.00 91.56 283 ALA A C 1
ATOM 2210 O O . ALA A 1 283 ? -12.636 -9.200 48.066 1.00 91.56 283 ALA A O 1
ATOM 2211 N N . GLY A 1 284 ? -10.495 -9.246 47.401 1.00 92.31 284 GLY A N 1
ATOM 2212 C CA . GLY A 1 284 ? -9.932 -9.509 48.726 1.00 92.31 284 GLY A CA 1
ATOM 2213 C C . GLY A 1 284 ? -10.212 -8.384 49.728 1.00 92.31 284 GLY A C 1
ATOM 2214 O O . GLY A 1 284 ? -10.576 -8.649 50.876 1.00 92.31 284 GLY A O 1
ATOM 2215 N N . ALA A 1 285 ? -10.117 -7.121 49.300 1.00 91.75 285 ALA A N 1
ATOM 2216 C CA . ALA A 1 285 ? -10.464 -5.968 50.132 1.00 91.75 285 ALA A CA 1
ATOM 2217 C C . ALA A 1 285 ? -11.955 -5.960 50.512 1.00 91.75 285 ALA A C 1
ATOM 2219 O O . ALA A 1 285 ? -12.295 -5.750 51.679 1.00 91.75 285 ALA A O 1
ATOM 2220 N N . ILE A 1 286 ? -12.840 -6.256 49.553 1.00 92.19 286 ILE A N 1
ATOM 2221 C CA . ILE A 1 286 ? -14.283 -6.392 49.794 1.00 92.19 286 ILE A CA 1
ATOM 2222 C C . ILE A 1 286 ? -14.551 -7.534 50.778 1.00 92.19 286 ILE A C 1
ATOM 2224 O O . ILE A 1 286 ? -15.287 -7.347 51.746 1.00 92.19 286 ILE A O 1
ATOM 2228 N N . PHE A 1 287 ? -13.922 -8.696 50.586 1.00 90.62 287 PHE A N 1
ATOM 2229 C CA . PHE A 1 287 ? -14.085 -9.846 51.474 1.00 90.62 287 PHE A CA 1
ATOM 2230 C C . PHE A 1 287 ? -13.633 -9.539 52.908 1.00 90.62 287 PHE A C 1
ATOM 2232 O O . PHE A 1 287 ? -14.355 -9.831 53.862 1.00 90.62 287 PHE A O 1
ATOM 2239 N N . ASN A 1 288 ? -12.482 -8.884 53.081 1.00 91.19 288 ASN A N 1
ATOM 2240 C CA . ASN A 1 288 ? -12.004 -8.459 54.398 1.00 91.19 288 ASN A CA 1
ATOM 2241 C C . ASN A 1 288 ? -12.923 -7.412 55.046 1.00 91.19 288 ASN A C 1
ATOM 2243 O O . ASN A 1 288 ? -13.161 -7.479 56.253 1.00 91.19 288 ASN A O 1
ATOM 2247 N N . SER A 1 289 ? -13.484 -6.488 54.261 1.00 88.00 289 SER A N 1
ATOM 2248 C CA . SER A 1 289 ? -14.469 -5.507 54.737 1.00 88.00 289 SER A CA 1
ATOM 2249 C C . SER A 1 289 ? -15.781 -6.169 55.182 1.00 88.00 289 SER A C 1
ATOM 2251 O O . SER A 1 289 ? -16.321 -5.857 56.243 1.00 88.00 289 SER A O 1
ATOM 2253 N N . LEU A 1 290 ? -16.269 -7.156 54.427 1.00 87.75 290 LEU A N 1
ATOM 2254 C CA . LEU A 1 290 ? -17.442 -7.950 54.802 1.00 87.75 290 LEU A CA 1
ATOM 2255 C C . LEU A 1 290 ? -17.179 -8.776 56.065 1.00 87.75 290 LEU A C 1
ATOM 2257 O O . LEU A 1 290 ? -18.031 -8.846 56.952 1.00 87.75 290 LEU A O 1
ATOM 2261 N N . ARG A 1 291 ? -15.984 -9.366 56.184 1.00 88.12 291 ARG A N 1
ATOM 2262 C CA . ARG A 1 291 ? -15.572 -10.130 57.367 1.00 88.12 291 ARG A CA 1
ATOM 2263 C C . ARG A 1 291 ? -15.497 -9.249 58.612 1.00 88.12 291 ARG A C 1
ATOM 2265 O O . ARG A 1 291 ? -15.981 -9.664 59.665 1.00 88.12 291 ARG A O 1
ATOM 2272 N N . SER A 1 292 ? -14.934 -8.045 58.506 1.00 85.75 292 SER A N 1
ATOM 2273 C CA . SER A 1 292 ? -14.868 -7.104 59.629 1.00 85.75 292 SER A CA 1
ATOM 2274 C C . SER A 1 292 ? -16.258 -6.602 60.028 1.00 85.75 292 SER A C 1
ATOM 2276 O O . SER A 1 292 ? -16.583 -6.624 61.213 1.00 85.75 292 SER A O 1
ATOM 2278 N N . GLN A 1 293 ? -17.136 -6.278 59.070 1.00 82.38 293 GLN A N 1
ATOM 2279 C CA . GLN A 1 293 ? -18.536 -5.936 59.356 1.00 82.38 293 GLN A CA 1
ATOM 2280 C C . GLN A 1 293 ? -19.305 -7.082 60.032 1.00 82.38 293 GLN A C 1
ATOM 2282 O O . GLN A 1 293 ? -20.074 -6.845 60.967 1.00 82.38 293 GLN A O 1
ATOM 2287 N N . ALA A 1 294 ? -19.101 -8.326 59.591 1.00 75.94 294 ALA A N 1
ATOM 2288 C CA . ALA A 1 294 ? -19.721 -9.501 60.200 1.00 75.94 294 ALA A CA 1
ATOM 2289 C C . ALA A 1 294 ? -19.207 -9.749 61.630 1.00 75.94 294 ALA A C 1
ATOM 2291 O O . ALA A 1 294 ? -20.000 -10.064 62.522 1.00 75.94 294 ALA A O 1
ATOM 2292 N N . ALA A 1 295 ? -17.908 -9.549 61.878 1.00 74.62 295 ALA A N 1
ATOM 2293 C CA . ALA A 1 295 ? -17.323 -9.611 63.216 1.00 74.62 295 ALA A CA 1
ATOM 2294 C C . ALA A 1 295 ? -17.874 -8.499 64.128 1.00 74.62 295 ALA A C 1
ATOM 2296 O O . ALA A 1 295 ? -18.307 -8.783 65.244 1.00 74.62 295 ALA A O 1
ATOM 2297 N N . SER A 1 296 ? -17.977 -7.259 63.637 1.00 72.81 296 SER A N 1
ATOM 2298 C CA . SER A 1 296 ? -18.593 -6.150 64.379 1.00 72.81 296 SER A CA 1
ATOM 2299 C C . SER A 1 296 ? -20.082 -6.373 64.671 1.00 72.81 296 SER A C 1
ATOM 2301 O O . SER A 1 296 ? -20.568 -5.927 65.709 1.00 72.81 296 SER A O 1
ATOM 2303 N N . ARG A 1 297 ? -20.815 -7.093 63.807 1.00 63.56 297 ARG A N 1
ATOM 2304 C CA . ARG A 1 297 ? -22.202 -7.512 64.081 1.00 63.56 297 ARG A CA 1
ATOM 2305 C C . ARG A 1 297 ? -22.307 -8.611 65.140 1.00 63.56 297 ARG A C 1
ATOM 2307 O O . ARG A 1 297 ? -23.295 -8.623 65.862 1.00 63.56 297 ARG A O 1
ATOM 2314 N N . ARG A 1 298 ? -21.320 -9.507 65.257 1.00 58.97 298 ARG A N 1
ATOM 2315 C CA . ARG A 1 298 ? -21.294 -10.549 66.304 1.00 58.97 298 ARG A CA 1
ATOM 2316 C C . ARG A 1 298 ? -20.883 -10.027 67.685 1.00 58.97 298 ARG A C 1
ATOM 2318 O O . ARG A 1 298 ? -21.261 -10.637 68.675 1.00 58.97 298 ARG A O 1
ATOM 2325 N N . VAL A 1 299 ? -20.133 -8.924 67.762 1.00 56.91 299 VAL A N 1
ATOM 2326 C CA . VAL A 1 299 ? -19.603 -8.373 69.031 1.00 56.91 299 VAL A CA 1
ATOM 2327 C C . VAL A 1 299 ? -20.541 -7.345 69.690 1.00 56.91 299 VAL A C 1
ATOM 2329 O O . VAL A 1 299 ? -20.291 -6.933 70.816 1.00 56.91 299 VAL A O 1
ATOM 2332 N N . LYS A 1 300 ? -21.660 -6.954 69.064 1.00 43.53 300 LYS A N 1
ATOM 2333 C CA . LYS A 1 300 ? -22.690 -6.145 69.744 1.00 43.53 300 LYS A CA 1
ATOM 2334 C C . LYS A 1 300 ? -23.718 -7.045 70.449 1.00 43.53 300 LYS A C 1
ATOM 2336 O O . LYS A 1 300 ? -24.574 -7.593 69.753 1.00 43.53 300 LYS A O 1
ATOM 2341 N N . PRO A 1 301 ? -23.705 -7.173 71.793 1.00 43.69 301 PRO A N 1
ATOM 2342 C CA . PRO A 1 301 ? -24.875 -7.652 72.508 1.00 43.69 301 PRO A CA 1
ATOM 2343 C C . PRO A 1 301 ? -25.938 -6.548 72.514 1.00 43.69 301 PRO A C 1
ATOM 2345 O O . PRO A 1 301 ? -25.639 -5.353 72.456 1.00 43.69 301 PRO A O 1
ATOM 2348 N N . ALA A 1 302 ? -27.197 -6.971 72.547 1.00 48.25 302 ALA A N 1
ATOM 2349 C CA . ALA A 1 302 ? -28.342 -6.104 72.755 1.00 48.25 302 ALA A CA 1
ATOM 2350 C C . ALA A 1 302 ? -28.174 -5.296 74.057 1.00 48.25 302 ALA A C 1
ATOM 2352 O O . ALA A 1 302 ? -27.873 -5.870 75.099 1.00 48.25 302 ALA A O 1
ATOM 2353 N N . GLY A 1 303 ? -28.361 -3.975 73.990 1.00 44.56 303 GLY A N 1
ATOM 2354 C CA . GLY A 1 303 ? -28.234 -3.085 75.147 1.00 44.56 303 GLY A CA 1
ATOM 2355 C C . GLY A 1 303 ? -28.419 -1.609 74.788 1.00 44.56 303 GLY A C 1
ATOM 2356 O O . GLY A 1 303 ? -27.453 -0.920 74.503 1.00 44.56 303 GLY A O 1
ATOM 2357 N N . GLU A 1 304 ? -29.689 -1.209 74.717 1.00 43.38 304 GLU A N 1
ATOM 2358 C CA . GLU A 1 304 ? -30.321 0.074 75.093 1.00 43.38 304 GLU A CA 1
ATOM 2359 C C . GLU A 1 304 ? -29.700 1.479 74.845 1.00 43.38 304 GLU A C 1
ATOM 2361 O O . GLU A 1 304 ? -28.563 1.788 75.170 1.00 43.38 304 GLU A O 1
ATOM 2366 N N . ALA A 1 305 ? -30.624 2.364 74.418 1.00 39.06 305 ALA A N 1
ATOM 2367 C CA . ALA A 1 305 ? -30.834 3.776 74.797 1.00 39.06 305 ALA A CA 1
ATOM 2368 C C . ALA A 1 305 ? -30.021 4.945 74.167 1.00 39.06 305 ALA A C 1
ATOM 2370 O O . ALA A 1 305 ? -28.953 5.299 74.634 1.00 39.06 305 ALA A O 1
ATOM 2371 N N . LYS A 1 306 ? -30.687 5.622 73.201 1.00 41.53 306 LYS A N 1
ATOM 2372 C CA . LYS A 1 306 ? -31.018 7.081 73.074 1.00 41.53 306 LYS A CA 1
ATOM 2373 C C . LYS A 1 306 ? -29.915 8.188 73.222 1.00 41.53 306 LYS A C 1
ATOM 2375 O O . LYS A 1 306 ? -28.782 7.880 73.539 1.00 41.53 306 LYS A O 1
ATOM 2380 N N . PRO A 1 307 ? -30.170 9.472 72.842 1.00 62.47 307 PRO A N 1
ATOM 2381 C CA . PRO A 1 307 ? -29.338 10.193 71.865 1.00 62.47 307 PRO A CA 1
ATOM 2382 C C . PRO A 1 307 ? -28.663 11.485 72.394 1.00 62.47 307 PRO A C 1
ATOM 2384 O O . PRO A 1 307 ? -29.131 12.093 73.350 1.00 62.47 307 PRO A O 1
ATOM 2387 N N . ALA A 1 308 ? -27.628 11.965 71.701 1.00 38.44 308 ALA A N 1
ATOM 2388 C CA . ALA A 1 308 ? -27.104 13.340 71.782 1.00 38.44 308 ALA A CA 1
ATOM 2389 C C . ALA A 1 308 ? -26.490 13.668 70.405 1.00 38.44 308 ALA A C 1
ATOM 2391 O O . ALA A 1 308 ? -25.702 12.883 69.888 1.00 38.44 308 ALA A O 1
ATOM 2392 N N . ASP A 1 309 ? -27.102 14.540 69.607 1.00 43.06 309 ASP A N 1
ATOM 2393 C CA . ASP A 1 309 ? -26.906 15.999 69.549 1.00 43.06 309 ASP A CA 1
ATOM 2394 C C . ASP A 1 309 ? -25.485 16.444 69.152 1.00 43.06 309 ASP A C 1
ATOM 2396 O O . ASP A 1 309 ? -24.490 15.989 69.708 1.00 43.06 309 ASP A O 1
ATOM 2400 N N . GLY A 1 310 ? -25.432 17.380 68.197 1.00 44.38 310 GLY A N 1
ATOM 2401 C CA . GLY A 1 310 ? -24.253 18.185 67.882 1.00 44.38 310 GLY A CA 1
ATOM 2402 C C . GLY A 1 310 ? -23.569 17.911 66.537 1.00 44.38 310 GLY A C 1
ATOM 2403 O O . GLY A 1 310 ? -22.770 16.992 66.409 1.00 44.38 310 GLY A O 1
ATOM 2404 N N . GLY A 1 311 ? -23.777 18.811 65.564 1.00 38.00 311 GLY A N 1
ATOM 2405 C CA . GLY A 1 311 ? -22.741 19.110 64.563 1.00 38.00 311 GLY A CA 1
ATOM 2406 C C . GLY A 1 311 ? -23.173 19.177 63.098 1.00 38.00 311 GLY A C 1
ATOM 2407 O O . GLY A 1 311 ? -22.729 18.377 62.281 1.00 38.00 311 GLY A O 1
ATOM 2408 N N . ARG A 1 312 ? -23.954 20.198 62.718 1.00 50.91 312 ARG A N 1
ATOM 2409 C CA . ARG A 1 312 ? -23.948 20.689 61.329 1.00 50.91 312 ARG A CA 1
ATOM 2410 C C . ARG A 1 312 ? -22.566 21.279 61.028 1.00 50.91 312 ARG A C 1
ATOM 2412 O O . ARG A 1 312 ? -22.188 22.266 61.654 1.00 50.91 312 ARG A O 1
ATOM 2419 N N . LYS A 1 313 ? -21.858 20.752 60.027 1.00 47.22 313 LYS A N 1
ATOM 2420 C CA . LYS A 1 313 ? -20.853 21.521 59.281 1.00 47.22 313 LYS A CA 1
ATOM 2421 C C . LYS A 1 313 ? -21.057 21.365 57.781 1.00 47.22 313 LYS A C 1
ATOM 2423 O O . LYS A 1 313 ? -21.435 20.311 57.283 1.00 47.22 313 LYS A O 1
ATOM 2428 N N . ALA A 1 314 ? -20.894 22.511 57.141 1.00 51.12 314 ALA A N 1
ATOM 2429 C CA . ALA A 1 314 ? -21.282 22.859 55.795 1.00 51.12 314 ALA A CA 1
ATOM 2430 C C . ALA A 1 314 ? -20.396 22.221 54.719 1.00 51.12 314 ALA A C 1
ATOM 2432 O O . ALA A 1 314 ? -19.207 21.984 54.923 1.00 51.12 314 ALA A O 1
ATOM 2433 N N . SER A 1 315 ? -21.007 22.017 53.558 1.00 46.38 315 SER A N 1
ATOM 2434 C CA . SER A 1 315 ? -20.391 21.655 52.286 1.00 46.38 315 SER A CA 1
ATOM 2435 C C . SER A 1 315 ? -19.408 22.735 51.806 1.00 46.38 315 SER A C 1
ATOM 2437 O O . SER A 1 315 ? -19.739 23.920 51.913 1.00 46.38 315 SER A O 1
ATOM 2439 N N . PRO A 1 316 ? -18.268 22.386 51.185 1.00 58.88 316 PRO A N 1
ATOM 2440 C CA . PRO A 1 316 ? -17.508 23.338 50.391 1.00 58.88 316 PRO A CA 1
ATOM 2441 C C . PRO A 1 316 ? -18.078 23.413 48.969 1.00 58.88 316 PRO A C 1
ATOM 2443 O O . PRO A 1 316 ? -18.271 22.398 48.298 1.00 58.88 316 PRO A O 1
ATOM 2446 N N . LYS A 1 317 ? -18.350 24.641 48.524 1.00 53.50 317 LYS A N 1
ATOM 2447 C CA . LYS A 1 317 ? -18.543 24.991 47.114 1.00 53.50 317 LYS A CA 1
ATOM 2448 C C . LYS A 1 317 ? -17.184 24.908 46.416 1.00 53.50 317 LYS A C 1
ATOM 2450 O O . LYS A 1 317 ? -16.230 25.502 46.909 1.00 53.50 317 LYS A O 1
ATOM 2455 N N . PHE A 1 318 ? -17.119 24.207 45.290 1.00 48.41 318 PHE A N 1
ATOM 2456 C CA . PHE A 1 318 ? -16.028 24.352 44.328 1.00 48.41 318 PHE A CA 1
ATOM 2457 C C . PHE A 1 318 ? -16.341 25.538 43.405 1.00 48.41 318 PHE A C 1
ATOM 2459 O O . PHE A 1 318 ? -17.464 25.646 42.904 1.00 48.41 318 PHE A O 1
ATOM 2466 N N . GLN A 1 319 ? -15.361 26.433 43.275 1.00 51.72 319 GLN A N 1
ATOM 2467 C CA . GLN A 1 319 ? -15.172 27.346 42.144 1.00 51.72 319 GLN A CA 1
ATOM 2468 C C . GLN A 1 319 ? -14.348 26.625 41.082 1.00 51.72 319 GLN A C 1
ATOM 2470 O O . GLN A 1 319 ? -13.500 25.796 41.488 1.00 51.72 319 GLN A O 1
#

Radius of gyration: 66.83 Å; chains: 1; bounding box: 134×51×196 Å